Protein AF-A0A068RQR3-F1 (afdb_monomer_lite)

InterPro domains:
  IPR002885 Pentatricopeptide repeat [PF01535] (3-20)
  IPR002885 Pentatricopeptide repeat [PF13812] (176-224)
  IPR002885 Pentatricopeptide repeat [PS51375] (189-224)
  IPR011990 Tetratricopeptide-like helical domain superfamily [G3DSA:1.25.40.10] (1-119)
  IPR011990 Tetratricopeptide-like helical domain superfamily [G3DSA:1.25.40.10] (128-267)
  IPR051114 Mitochondrial RNA Processing CCM1 [PTHR47934] (3-259)

Organism: NCBI:txid1263082

Radius of gyration: 21.53 Å; chains: 1; bounding box: 46×52×61 Å

pLDDT: mean 78.29, std 15.18, range [33.88, 94.69]

Sequence (272 aa):
MYMQALCQQGDLYEAERVFNTLTNIPAFPSPDVFSYTILIQGYVKQASSSDATKAVFDLYRKMPSRGGPTTRGTLQGMLLEATIKTHSGDICDVRELFDQMVKDVEDDTLCLPTESAFCPPYRKGVSQSILYKQARKHTLTILYNAMMEGYFVYERERRLRTGGHGGLGSVKDALRLLDDAVRKDIKLNTRTLNIWVRGLARWNRDLEAAEMIVNQFRKLGVEPDERTTWHLVFAAYRQYDLVQARKWLQAYEDRGLPITYPLLAGLKQRIM

Structure (mmCIF, N/CA/C/O backbone):
data_AF-A0A068RQR3-F1
#
_entry.id   AF-A0A068RQR3-F1
#
loop_
_atom_site.group_PDB
_atom_site.id
_atom_site.type_symbol
_atom_site.label_atom_id
_atom_site.label_alt_id
_atom_site.label_comp_id
_atom_site.label_asym_id
_atom_site.label_entity_id
_atom_site.label_seq_id
_atom_site.pdbx_PDB_ins_code
_atom_site.Cartn_x
_atom_site.Cartn_y
_atom_site.Cartn_z
_atom_site.occupancy
_atom_site.B_iso_or_equiv
_atom_site.auth_seq_id
_atom_site.auth_comp_id
_atom_site.auth_asym_id
_atom_site.auth_atom_id
_atom_site.pdbx_PDB_model_num
ATOM 1 N N . MET A 1 1 ? 27.852 3.089 -8.823 1.00 70.38 1 MET A N 1
ATOM 2 C CA . MET A 1 1 ? 28.324 4.135 -7.884 1.00 70.38 1 MET A CA 1
ATOM 3 C C . MET A 1 1 ? 28.265 5.536 -8.485 1.00 70.38 1 MET A C 1
ATOM 5 O O . MET A 1 1 ? 27.672 6.394 -7.854 1.00 70.38 1 MET A O 1
ATOM 9 N N . TYR A 1 2 ? 28.785 5.777 -9.696 1.00 85.94 2 TYR A N 1
ATOM 10 C CA . TYR A 1 2 ? 28.738 7.110 -10.324 1.00 85.94 2 TYR A CA 1
ATOM 11 C C . TYR A 1 2 ? 27.308 7.666 -10.507 1.00 85.94 2 TYR A C 1
ATOM 13 O O . TYR A 1 2 ? 27.007 8.730 -9.980 1.00 85.94 2 TYR A O 1
ATOM 21 N N . MET A 1 3 ? 26.386 6.897 -11.110 1.00 86.62 3 MET A N 1
ATOM 22 C CA . MET A 1 3 ? 24.966 7.298 -11.225 1.00 86.62 3 MET A CA 1
ATOM 23 C C . MET A 1 3 ? 24.316 7.613 -9.868 1.00 86.62 3 MET A C 1
ATOM 25 O O . MET A 1 3 ? 23.516 8.531 -9.755 1.00 86.62 3 MET A O 1
ATOM 29 N N . GLN A 1 4 ? 24.682 6.876 -8.814 1.00 84.81 4 GLN A N 1
ATOM 30 C CA . GLN A 1 4 ? 24.134 7.090 -7.474 1.00 84.81 4 GLN A CA 1
ATOM 31 C C . GLN A 1 4 ? 24.583 8.428 -6.884 1.00 84.81 4 GLN A C 1
ATOM 33 O O . GLN A 1 4 ? 23.776 9.106 -6.255 1.00 84.81 4 GLN A O 1
ATOM 38 N N . ALA A 1 5 ? 25.846 8.806 -7.099 1.00 88.06 5 ALA A N 1
ATOM 39 C CA . ALA A 1 5 ? 26.364 10.101 -6.679 1.00 88.06 5 ALA A CA 1
ATOM 40 C C . ALA A 1 5 ? 25.650 11.249 -7.412 1.00 88.06 5 ALA A C 1
ATOM 42 O O . ALA A 1 5 ? 25.218 12.193 -6.760 1.00 88.06 5 ALA A O 1
ATOM 43 N N . LEU A 1 6 ? 25.426 11.118 -8.726 1.00 87.62 6 LEU A N 1
ATOM 44 C CA . LEU A 1 6 ? 24.684 12.107 -9.522 1.00 87.62 6 LEU A CA 1
ATOM 45 C C . LEU A 1 6 ? 23.245 12.291 -9.011 1.00 87.62 6 LEU A C 1
ATOM 47 O O . LEU A 1 6 ? 22.827 13.406 -8.704 1.00 87.62 6 LEU A O 1
ATOM 51 N N . CYS A 1 7 ? 22.512 11.192 -8.787 1.00 84.88 7 CYS A N 1
ATOM 52 C CA . CYS A 1 7 ? 21.162 11.256 -8.219 1.00 84.88 7 CYS A CA 1
ATOM 53 C C . CYS A 1 7 ? 21.132 11.887 -6.814 1.00 84.88 7 CYS A C 1
ATOM 55 O O . CYS A 1 7 ? 20.165 12.568 -6.471 1.00 84.88 7 CYS A O 1
ATOM 57 N N . GLN A 1 8 ? 22.166 11.660 -5.992 1.00 85.12 8 GLN A N 1
ATOM 58 C CA . GLN A 1 8 ? 22.296 12.279 -4.666 1.00 85.12 8 GLN A CA 1
ATOM 59 C C . GLN A 1 8 ? 22.595 13.779 -4.739 1.00 85.12 8 GLN A C 1
ATOM 61 O O . GLN A 1 8 ? 22.158 14.515 -3.859 1.00 85.12 8 GLN A O 1
ATOM 66 N N . GLN A 1 9 ? 23.316 14.219 -5.769 1.00 85.88 9 GLN A N 1
ATOM 67 C CA . GLN A 1 9 ? 23.679 15.619 -5.990 1.00 85.88 9 GLN A CA 1
ATOM 68 C C . GLN A 1 9 ? 22.560 16.451 -6.625 1.00 85.88 9 GLN A C 1
ATOM 70 O O . GLN A 1 9 ? 22.686 17.668 -6.687 1.00 85.88 9 GLN A O 1
ATOM 75 N N . GLY A 1 10 ? 21.465 15.828 -7.065 1.00 80.62 10 GLY A N 1
ATOM 76 C CA . GLY A 1 10 ? 20.391 16.546 -7.755 1.00 80.62 10 GLY A CA 1
ATOM 77 C C . GLY A 1 10 ? 20.507 16.518 -9.281 1.00 80.62 10 GLY A C 1
ATOM 78 O O . GLY A 1 10 ? 19.634 17.040 -9.959 1.00 80.62 10 GLY A O 1
ATOM 79 N N . ASP A 1 11 ? 21.553 15.903 -9.835 1.00 84.69 11 ASP A N 1
ATOM 80 C CA . ASP A 1 11 ? 21.824 15.924 -11.273 1.00 84.69 11 ASP A CA 1
ATOM 81 C C . ASP A 1 11 ? 21.198 14.708 -11.971 1.00 84.69 11 ASP A C 1
ATOM 83 O O . ASP A 1 11 ? 21.861 13.723 -12.315 1.00 84.69 11 ASP A O 1
ATOM 87 N N . LEU A 1 12 ? 19.867 14.735 -12.097 1.00 85.31 12 LEU A N 1
ATOM 88 C CA . LEU A 1 12 ? 19.118 13.664 -12.762 1.00 85.31 12 LEU A CA 1
ATOM 89 C C . LEU A 1 12 ? 19.428 13.578 -14.252 1.00 85.31 12 LEU A C 1
ATOM 91 O O . LEU A 1 12 ? 19.489 12.480 -14.792 1.00 85.31 12 LEU A O 1
ATOM 95 N N . TYR A 1 13 ? 19.643 14.726 -14.894 1.00 85.56 13 TYR A N 1
ATOM 96 C CA . TYR A 1 13 ? 19.914 14.808 -16.323 1.00 85.56 13 TYR A CA 1
ATOM 97 C C . TYR A 1 13 ? 21.176 14.019 -16.687 1.00 85.56 13 TYR A C 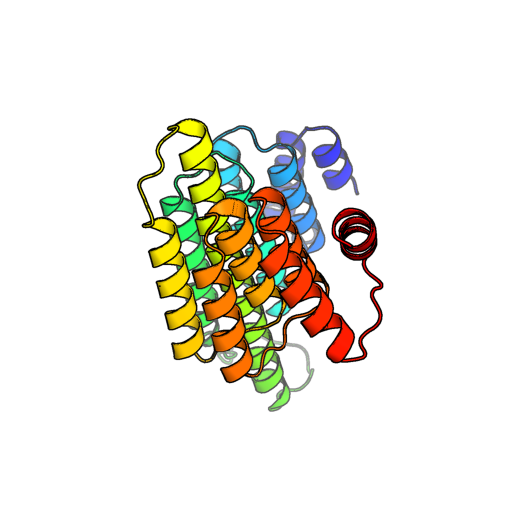1
ATOM 99 O O . TYR A 1 13 ? 21.155 13.163 -17.575 1.00 85.56 13 TYR A O 1
ATOM 107 N N . GLU A 1 14 ? 22.270 14.232 -15.951 1.00 88.06 14 GLU A N 1
ATOM 108 C CA . GLU A 1 14 ? 23.502 13.478 -16.172 1.00 88.06 14 GLU A CA 1
ATOM 109 C C . GLU A 1 14 ? 23.343 11.999 -15.802 1.00 88.06 14 GLU A C 1
ATOM 111 O O . GLU A 1 14 ? 23.860 11.125 -16.505 1.00 88.06 14 GLU A O 1
ATOM 116 N N . ALA A 1 15 ? 22.583 11.689 -14.745 1.00 88.44 15 ALA A N 1
ATOM 117 C CA . ALA A 1 15 ? 22.291 10.307 -14.370 1.00 88.44 15 ALA A CA 1
ATOM 118 C C . ALA A 1 15 ? 21.514 9.560 -15.474 1.00 88.44 15 ALA A C 1
ATOM 120 O O . ALA A 1 15 ? 21.864 8.428 -15.817 1.00 88.44 15 ALA A O 1
ATOM 121 N N . GLU A 1 16 ? 20.508 10.198 -16.075 1.00 86.81 16 GLU A N 1
ATOM 122 C CA . GLU A 1 16 ? 19.754 9.679 -17.218 1.00 86.81 16 GLU A CA 1
ATOM 123 C C . GLU A 1 16 ? 20.634 9.512 -18.451 1.00 86.81 16 GLU A C 1
ATOM 125 O O . GLU A 1 16 ? 20.530 8.506 -19.155 1.00 86.81 16 GLU A O 1
ATOM 130 N N . ARG A 1 17 ? 21.532 10.466 -18.716 1.00 87.56 17 ARG A N 1
ATOM 131 C CA . ARG A 1 17 ? 22.467 10.374 -19.838 1.00 87.56 17 ARG A CA 1
ATOM 132 C C . ARG A 1 17 ? 23.358 9.143 -19.704 1.00 87.56 17 ARG A C 1
ATOM 134 O O . ARG A 1 17 ? 23.466 8.374 -20.655 1.00 87.56 17 ARG A O 1
ATOM 141 N N . VAL A 1 18 ? 23.935 8.918 -18.521 1.00 87.50 18 VAL A N 1
ATOM 142 C CA . VAL A 1 18 ? 24.741 7.720 -18.222 1.00 87.50 18 VAL A CA 1
ATOM 143 C C . VAL A 1 18 ? 23.905 6.445 -18.348 1.00 87.50 18 VAL A C 1
ATOM 145 O O . VAL A 1 18 ? 24.370 5.433 -18.862 1.00 87.50 18 VAL A O 1
ATOM 148 N N . PHE A 1 19 ? 22.649 6.471 -17.919 1.00 86.56 19 PHE A N 1
ATOM 149 C CA . PHE A 1 19 ? 21.774 5.315 -18.057 1.00 86.56 19 PHE A CA 1
ATOM 150 C C . PHE A 1 19 ? 21.434 4.998 -19.523 1.00 86.56 19 PHE A C 1
ATOM 152 O O . PHE A 1 19 ? 21.468 3.842 -19.954 1.00 86.56 19 PHE A O 1
ATOM 159 N N . ASN A 1 20 ? 21.142 6.025 -20.321 1.00 85.12 20 ASN A N 1
ATOM 160 C CA . ASN A 1 20 ? 20.854 5.880 -21.744 1.00 85.12 20 ASN A CA 1
ATOM 161 C C . ASN A 1 20 ? 22.092 5.399 -22.518 1.00 85.12 20 ASN A C 1
ATOM 163 O O . ASN A 1 20 ? 21.945 4.590 -23.431 1.00 85.12 20 ASN A O 1
ATOM 167 N N . THR A 1 21 ? 23.311 5.817 -22.149 1.00 84.94 21 THR A N 1
ATOM 168 C CA . THR A 1 21 ? 24.534 5.287 -22.781 1.00 84.94 21 THR A CA 1
ATOM 169 C C . THR A 1 21 ? 24.738 3.805 -22.477 1.00 84.94 21 THR A C 1
ATOM 171 O O . THR A 1 21 ? 25.057 3.053 -23.394 1.00 84.94 21 THR A O 1
ATOM 174 N N . LEU A 1 22 ? 24.476 3.359 -21.242 1.00 81.62 22 LEU A N 1
ATOM 175 C CA . LEU A 1 22 ? 24.487 1.931 -20.884 1.00 81.62 22 LEU A CA 1
ATOM 176 C C . LEU A 1 22 ? 23.425 1.125 -21.647 1.00 81.62 22 LEU A C 1
ATOM 178 O O . LEU A 1 22 ? 23.621 -0.054 -21.920 1.00 81.62 22 LEU A O 1
ATOM 182 N N . THR A 1 23 ? 22.299 1.755 -21.988 1.00 77.62 23 THR A N 1
ATOM 183 C CA . THR A 1 23 ? 21.190 1.107 -22.705 1.00 77.62 23 THR A CA 1
ATOM 184 C C . THR A 1 23 ? 21.448 1.008 -24.211 1.00 77.62 23 THR A C 1
ATOM 186 O O . THR A 1 23 ? 21.132 -0.006 -24.827 1.00 77.62 23 THR A O 1
ATOM 189 N N . ASN A 1 24 ? 22.017 2.056 -24.813 1.00 81.81 24 ASN A N 1
ATOM 190 C CA . ASN A 1 24 ? 22.106 2.200 -26.269 1.00 81.81 24 ASN A CA 1
ATOM 191 C C . ASN A 1 24 ? 23.421 1.682 -26.867 1.00 81.81 24 ASN A C 1
ATOM 193 O O . ASN A 1 24 ? 23.506 1.503 -28.081 1.00 81.81 24 ASN A O 1
ATOM 197 N N . ILE A 1 25 ? 24.455 1.465 -26.051 1.00 80.31 25 ILE A N 1
ATOM 198 C CA . ILE A 1 25 ? 25.762 1.005 -26.525 1.00 80.31 25 ILE A CA 1
ATOM 199 C C . ILE A 1 25 ? 25.904 -0.491 -26.207 1.00 80.31 25 ILE A C 1
ATOM 201 O O . ILE A 1 25 ? 26.088 -0.848 -25.044 1.00 80.31 25 ILE A O 1
ATOM 205 N N . PRO A 1 26 ? 25.898 -1.380 -27.218 1.00 72.94 26 PRO A N 1
ATOM 206 C CA . PRO A 1 26 ? 25.928 -2.830 -27.005 1.00 72.94 26 PRO A CA 1
ATOM 207 C C . PRO A 1 26 ? 27.246 -3.347 -26.406 1.00 72.94 26 PRO A C 1
ATOM 209 O O . PRO A 1 26 ? 27.306 -4.483 -25.948 1.00 72.94 26 PRO A O 1
ATOM 212 N N . ALA A 1 27 ? 28.304 -2.528 -26.404 1.00 80.12 27 ALA A N 1
ATOM 213 C CA . ALA A 1 27 ? 29.575 -2.848 -25.756 1.00 80.12 27 ALA A CA 1
ATOM 214 C C . ALA A 1 27 ? 29.530 -2.713 -24.221 1.00 80.12 27 ALA A C 1
ATOM 216 O O . ALA A 1 27 ? 30.412 -3.239 -23.542 1.00 80.12 27 ALA A O 1
ATOM 217 N N . PHE A 1 28 ? 28.535 -2.011 -23.666 1.00 76.06 28 PHE A N 1
ATOM 218 C CA . PHE A 1 28 ? 28.361 -1.878 -22.222 1.00 76.06 28 PHE A CA 1
ATOM 219 C C . PHE A 1 28 ? 27.424 -2.952 -21.659 1.00 76.06 28 PHE A C 1
ATOM 221 O O . PHE A 1 28 ? 26.542 -3.447 -22.364 1.00 76.06 28 PHE A O 1
ATOM 228 N N . PRO A 1 29 ? 27.591 -3.325 -20.376 1.00 71.12 29 PRO A N 1
ATOM 229 C CA . PRO A 1 29 ? 26.635 -4.196 -19.713 1.00 71.12 29 PRO A CA 1
ATOM 230 C C . PRO A 1 29 ? 25.266 -3.512 -19.655 1.00 71.12 29 PRO A C 1
ATOM 232 O O . PRO A 1 29 ? 25.160 -2.351 -19.254 1.00 71.12 29 PRO A O 1
ATOM 235 N N . SER A 1 30 ? 24.218 -4.254 -20.022 1.00 69.38 30 SER A N 1
ATOM 236 C CA . SER A 1 30 ? 22.839 -3.773 -19.929 1.00 69.38 30 SER A CA 1
ATOM 237 C C . SER A 1 30 ? 22.522 -3.330 -18.496 1.00 69.38 30 SER A C 1
ATOM 239 O O . SER A 1 30 ? 22.924 -4.043 -17.567 1.00 69.38 30 SER A O 1
ATOM 241 N N . PRO A 1 31 ? 21.764 -2.235 -18.295 1.00 75.69 31 PRO A N 1
ATOM 242 C CA . PRO A 1 31 ? 21.401 -1.778 -16.963 1.00 75.69 31 PRO A CA 1
ATOM 243 C C . PRO A 1 31 ? 20.769 -2.892 -16.131 1.00 75.69 31 PRO A C 1
ATOM 245 O O . PRO A 1 31 ? 19.819 -3.556 -16.553 1.00 75.69 31 PRO A O 1
ATOM 248 N N . ASP A 1 32 ? 21.308 -3.086 -14.936 1.00 70.88 32 ASP A N 1
ATOM 249 C CA . ASP A 1 32 ? 20.819 -4.063 -13.980 1.00 70.88 32 ASP A CA 1
ATOM 250 C C . ASP A 1 32 ? 19.789 -3.445 -13.026 1.00 70.88 32 ASP A C 1
ATOM 252 O O . ASP A 1 32 ? 19.507 -2.245 -13.016 1.00 70.88 32 ASP A O 1
ATOM 256 N N . VAL A 1 33 ? 19.228 -4.288 -12.169 1.00 70.69 33 VAL A N 1
ATOM 257 C CA . VAL A 1 33 ? 18.233 -3.918 -11.154 1.00 70.69 33 VAL A CA 1
ATOM 258 C C . VAL A 1 33 ? 18.701 -2.747 -10.296 1.00 70.69 33 VAL A C 1
ATOM 260 O O . VAL A 1 33 ? 17.905 -1.880 -9.926 1.00 70.69 33 VAL A O 1
ATOM 263 N N . PHE A 1 34 ? 19.989 -2.728 -9.960 1.00 76.00 34 PHE A N 1
ATOM 264 C CA . PHE A 1 34 ? 20.579 -1.691 -9.135 1.00 76.00 34 PHE A CA 1
ATOM 265 C C . PHE A 1 34 ? 20.601 -0.347 -9.870 1.00 76.00 34 PHE A C 1
ATOM 267 O O . PHE A 1 34 ? 20.226 0.671 -9.291 1.00 76.00 34 PHE A O 1
ATOM 274 N N . SER A 1 35 ? 20.934 -0.356 -11.161 1.00 77.88 35 SER A N 1
ATOM 275 C CA . SER A 1 35 ? 20.890 0.814 -12.043 1.00 77.88 35 SER A CA 1
ATOM 276 C C . SER A 1 35 ? 19.485 1.423 -12.112 1.00 77.88 35 SER A C 1
ATOM 278 O O . SER A 1 35 ? 19.324 2.625 -11.898 1.00 77.88 35 SER A O 1
ATOM 280 N N . TYR A 1 36 ? 18.454 0.591 -12.304 1.00 76.56 36 TYR A N 1
ATOM 281 C CA . TYR A 1 36 ? 17.056 1.038 -12.263 1.00 76.56 36 TYR A CA 1
ATOM 282 C C . TYR A 1 36 ? 16.662 1.577 -10.883 1.00 76.56 36 TYR A C 1
ATOM 284 O O . TYR A 1 36 ? 16.063 2.643 -10.786 1.00 76.56 36 TYR A O 1
ATOM 292 N N . THR A 1 37 ? 17.025 0.873 -9.805 1.00 74.50 37 THR A N 1
ATOM 293 C CA . THR A 1 37 ? 16.705 1.284 -8.426 1.00 74.50 37 THR A CA 1
ATOM 294 C C . THR A 1 37 ? 17.288 2.657 -8.101 1.00 74.50 37 THR A C 1
ATOM 296 O O . THR A 1 37 ? 16.596 3.484 -7.509 1.00 74.50 37 THR A O 1
ATOM 299 N N . ILE A 1 38 ? 18.537 2.916 -8.503 1.00 82.56 38 ILE A N 1
ATOM 300 C CA . ILE A 1 38 ? 19.195 4.212 -8.306 1.00 82.56 38 ILE A CA 1
ATOM 301 C C . ILE A 1 38 ? 18.411 5.327 -8.993 1.00 82.56 38 ILE A C 1
ATOM 303 O O . ILE A 1 38 ? 18.119 6.331 -8.345 1.00 82.56 38 ILE A O 1
ATOM 307 N N . LEU A 1 39 ? 18.050 5.149 -10.268 1.00 80.62 39 LEU A N 1
ATOM 308 C CA . LEU A 1 39 ? 17.301 6.166 -11.001 1.00 80.62 39 LEU A CA 1
ATOM 309 C C . LEU A 1 39 ? 15.931 6.415 -10.379 1.00 80.62 39 LEU A C 1
ATOM 311 O O . LEU A 1 39 ? 15.588 7.565 -10.131 1.00 80.62 39 LEU A O 1
ATOM 315 N N . ILE A 1 40 ? 15.184 5.356 -10.053 1.00 77.44 40 ILE A N 1
ATOM 316 C CA . ILE A 1 40 ? 13.872 5.469 -9.399 1.00 77.44 40 ILE A CA 1
ATOM 317 C C . ILE A 1 40 ? 13.996 6.269 -8.103 1.00 77.44 40 ILE A C 1
ATOM 319 O O . ILE A 1 40 ? 13.241 7.209 -7.879 1.00 77.44 40 ILE A O 1
ATOM 323 N N . GLN A 1 41 ? 14.980 5.945 -7.262 1.00 76.06 41 GLN A N 1
ATOM 324 C CA . GLN A 1 41 ? 15.231 6.690 -6.028 1.00 76.06 41 GLN A CA 1
ATOM 325 C C . GLN A 1 41 ? 15.647 8.144 -6.287 1.00 76.06 41 GLN A C 1
ATOM 327 O O . GLN A 1 41 ? 15.304 9.017 -5.490 1.00 76.06 41 GLN A O 1
ATOM 332 N N . GLY A 1 42 ? 16.374 8.410 -7.374 1.00 78.75 42 GLY A N 1
ATOM 333 C CA . GLY A 1 42 ? 16.692 9.757 -7.843 1.00 78.75 42 GLY A CA 1
ATOM 334 C C . GLY A 1 42 ? 15.433 10.557 -8.177 1.00 78.75 42 GLY A C 1
ATOM 335 O O . GLY A 1 42 ? 15.228 11.617 -7.586 1.00 78.75 42 GLY A O 1
ATOM 336 N N . TYR A 1 43 ? 14.553 10.010 -9.025 1.00 77.12 43 TYR A N 1
ATOM 337 C CA . TYR A 1 43 ? 13.268 10.628 -9.382 1.00 77.12 43 TYR A CA 1
ATOM 338 C C . TYR A 1 43 ? 12.403 10.905 -8.145 1.00 77.12 43 TYR A C 1
ATOM 340 O O . TYR A 1 43 ? 11.869 12.000 -8.005 1.00 77.12 43 TYR A O 1
ATOM 348 N N . VAL A 1 44 ? 12.318 9.952 -7.204 1.00 71.44 44 VAL A N 1
ATOM 349 C CA . VAL A 1 44 ? 11.583 10.122 -5.932 1.00 71.44 44 VAL A CA 1
ATOM 350 C C . VAL A 1 44 ? 12.116 11.301 -5.120 1.00 71.44 44 VAL A C 1
ATOM 352 O O . VAL A 1 44 ? 11.344 12.028 -4.501 1.00 71.44 44 VAL A O 1
ATOM 355 N N . LYS A 1 45 ? 13.441 11.463 -5.054 1.00 72.12 45 LYS A N 1
ATOM 356 C CA . LYS A 1 45 ? 14.077 12.489 -4.216 1.00 72.12 45 LYS A CA 1
ATOM 357 C C . LYS A 1 45 ? 13.970 13.890 -4.801 1.00 72.12 45 LYS A C 1
ATOM 359 O O . LYS A 1 45 ? 13.939 14.848 -4.038 1.00 72.12 45 LYS A O 1
ATOM 364 N N . GLN A 1 46 ? 13.935 14.006 -6.123 1.00 70.75 46 GLN A N 1
ATOM 365 C CA . GLN A 1 46 ? 13.918 15.287 -6.839 1.00 70.75 46 GLN A CA 1
ATOM 366 C C . GLN A 1 46 ? 12.509 15.677 -7.304 1.00 70.75 46 GLN A C 1
ATOM 368 O O . GLN A 1 46 ? 12.322 16.486 -8.211 1.00 70.75 46 GLN A O 1
ATOM 373 N N . ALA A 1 47 ? 11.508 15.073 -6.675 1.00 61.22 47 ALA A N 1
ATOM 374 C CA . ALA A 1 47 ? 10.124 15.097 -7.078 1.00 61.22 47 ALA A CA 1
ATOM 375 C C . ALA A 1 47 ? 9.431 16.449 -6.864 1.00 61.22 47 ALA A C 1
ATOM 377 O O . ALA A 1 47 ? 8.723 16.654 -5.878 1.00 61.22 47 ALA A O 1
ATOM 378 N N . SER A 1 48 ? 9.621 17.346 -7.828 1.00 56.53 48 SER A N 1
ATOM 379 C CA . SER A 1 48 ? 8.947 18.647 -7.876 1.00 56.53 48 SER A CA 1
ATOM 380 C C . SER A 1 48 ? 8.431 19.027 -9.274 1.00 56.53 48 SER A C 1
ATOM 382 O O . SER A 1 48 ? 7.827 20.089 -9.405 1.00 56.53 48 SER A O 1
ATOM 384 N N . SER A 1 49 ? 8.627 18.208 -10.322 1.00 57.12 49 SER A N 1
ATOM 385 C CA . SER A 1 49 ? 8.180 18.518 -11.695 1.00 57.12 49 SER A CA 1
ATOM 386 C C . SER A 1 49 ? 7.356 17.393 -12.338 1.00 57.12 49 SER A C 1
ATOM 388 O O . SER A 1 49 ? 7.605 16.210 -12.112 1.00 57.12 49 SER A O 1
ATOM 390 N N . SER A 1 50 ? 6.387 17.775 -13.183 1.00 58.53 50 SER A N 1
ATOM 391 C CA . SER A 1 50 ? 5.572 16.869 -14.019 1.00 58.53 50 SER A CA 1
ATOM 392 C C . SER A 1 50 ? 6.423 15.977 -14.940 1.00 58.53 50 SER A C 1
ATOM 394 O O . SER A 1 50 ? 6.003 14.878 -15.312 1.00 58.53 50 SER A O 1
ATOM 396 N N . ASP A 1 51 ? 7.648 16.406 -15.253 1.00 66.56 51 ASP A N 1
ATOM 397 C CA . ASP A 1 51 ? 8.580 15.667 -16.105 1.00 66.56 51 ASP A CA 1
ATOM 398 C C . ASP A 1 51 ? 9.078 14.373 -15.446 1.00 66.56 51 ASP A C 1
ATOM 400 O O . ASP A 1 51 ? 9.301 13.382 -16.143 1.00 66.56 51 ASP A O 1
ATOM 404 N N . ALA A 1 52 ? 9.152 14.325 -14.108 1.00 66.00 52 ALA A N 1
ATOM 405 C CA . ALA A 1 52 ? 9.569 13.128 -13.375 1.00 66.00 52 ALA A CA 1
ATOM 406 C C . ALA A 1 52 ? 8.609 11.946 -13.592 1.00 66.00 52 ALA A C 1
ATOM 408 O O . ALA A 1 52 ? 9.047 10.801 -13.680 1.00 66.00 52 ALA A O 1
ATOM 409 N N . THR A 1 53 ? 7.305 12.210 -13.730 1.00 64.75 53 THR A N 1
ATOM 410 C CA . THR A 1 53 ? 6.307 11.166 -13.999 1.00 64.75 53 THR A CA 1
ATOM 411 C C . THR A 1 53 ? 6.519 10.563 -15.384 1.00 64.75 53 THR A C 1
ATOM 413 O O . THR A 1 53 ? 6.630 9.347 -15.508 1.00 64.75 53 THR A O 1
ATOM 416 N N . LYS A 1 54 ? 6.667 11.389 -16.428 1.00 71.44 54 LYS A N 1
ATOM 417 C CA . LYS A 1 54 ? 6.937 10.898 -17.793 1.00 71.44 54 LYS A CA 1
ATOM 418 C C . LYS A 1 54 ? 8.234 10.095 -17.858 1.00 71.44 54 LYS A C 1
ATOM 420 O O . LYS A 1 54 ? 8.250 9.002 -18.416 1.00 71.44 54 LYS A O 1
ATOM 425 N N . ALA A 1 55 ? 9.284 10.590 -17.211 1.00 73.75 55 ALA A N 1
ATOM 426 C CA . ALA A 1 55 ? 10.571 9.914 -17.155 1.00 73.75 55 ALA A CA 1
ATOM 427 C C . ALA A 1 55 ? 10.490 8.552 -16.435 1.00 73.75 55 ALA A C 1
ATOM 429 O O . ALA A 1 55 ? 11.108 7.579 -16.869 1.00 73.75 55 ALA A O 1
ATOM 430 N N . VAL A 1 56 ? 9.660 8.436 -15.392 1.00 70.81 56 VAL A N 1
ATOM 431 C CA . VAL A 1 56 ? 9.338 7.162 -14.725 1.00 70.81 56 VAL A CA 1
ATOM 432 C C . VAL A 1 56 ? 8.615 6.193 -15.670 1.00 70.81 56 VAL A C 1
ATOM 434 O O . VAL A 1 56 ? 8.987 5.019 -15.724 1.00 70.81 56 VAL A O 1
ATOM 437 N N . PHE A 1 57 ? 7.620 6.652 -16.434 1.00 70.06 57 PHE A N 1
ATOM 438 C CA . PHE A 1 57 ? 6.936 5.820 -17.435 1.00 70.06 57 PHE A CA 1
ATOM 439 C C . PHE A 1 57 ? 7.890 5.343 -18.535 1.00 70.06 57 PHE A C 1
ATOM 441 O O . PHE A 1 57 ? 7.867 4.172 -18.921 1.00 70.06 57 PHE A O 1
ATOM 448 N N . ASP A 1 58 ? 8.759 6.224 -19.021 1.00 76.50 58 ASP A N 1
ATOM 449 C CA . ASP A 1 58 ? 9.751 5.876 -20.035 1.00 76.50 58 ASP A CA 1
ATOM 450 C C . ASP A 1 58 ? 10.797 4.903 -19.484 1.00 76.50 58 ASP A C 1
ATOM 452 O O . ASP A 1 58 ? 11.204 3.971 -20.181 1.00 76.50 58 ASP A O 1
ATOM 456 N N . LEU A 1 59 ? 11.187 5.051 -18.214 1.00 76.31 59 LEU A N 1
ATOM 457 C CA . LEU A 1 59 ? 12.048 4.090 -17.531 1.00 76.31 59 LEU A CA 1
ATOM 458 C C . LEU A 1 59 ? 11.364 2.724 -17.397 1.00 76.31 59 LEU A C 1
ATOM 460 O O . LEU A 1 59 ? 12.019 1.705 -17.612 1.00 76.31 59 LEU A O 1
ATOM 464 N N . TYR A 1 60 ? 10.062 2.691 -17.094 1.00 73.00 60 TYR A N 1
ATOM 465 C CA . TYR A 1 60 ? 9.283 1.454 -17.062 1.00 73.00 60 TYR A CA 1
ATOM 466 C C . TYR A 1 60 ? 9.259 0.760 -18.430 1.00 73.00 60 TYR A C 1
ATOM 468 O O . TYR A 1 60 ? 9.550 -0.430 -18.511 1.00 73.00 60 TYR A O 1
ATOM 476 N N . ARG A 1 61 ? 9.009 1.501 -19.518 1.00 72.88 61 ARG A N 1
ATOM 477 C CA . ARG A 1 61 ? 9.030 0.955 -20.890 1.00 72.88 61 ARG A CA 1
ATOM 478 C C . ARG A 1 61 ? 10.399 0.418 -21.305 1.00 72.88 61 ARG A C 1
ATOM 480 O O . ARG A 1 61 ? 10.473 -0.538 -22.071 1.00 72.88 61 ARG A O 1
ATOM 487 N N . LYS A 1 62 ? 11.480 1.037 -20.823 1.00 72.75 62 LYS A N 1
ATOM 488 C CA . LYS A 1 62 ? 12.860 0.609 -21.094 1.00 72.75 62 LYS A CA 1
ATOM 489 C C . LYS A 1 62 ? 13.288 -0.603 -20.259 1.00 72.75 62 LYS A C 1
ATOM 491 O O . LYS A 1 62 ? 14.290 -1.227 -20.609 1.00 72.75 62 LYS A O 1
ATOM 496 N N . MET A 1 63 ? 12.563 -0.955 -19.187 1.00 70.19 63 MET A N 1
ATOM 497 C CA . MET A 1 63 ? 12.905 -2.123 -18.372 1.00 70.19 63 MET A CA 1
ATOM 498 C C . MET A 1 63 ? 12.866 -3.398 -19.216 1.00 70.19 63 MET A C 1
ATOM 500 O O . MET A 1 63 ? 11.830 -3.720 -19.799 1.00 70.19 63 MET A O 1
ATOM 504 N N . PRO A 1 64 ? 13.955 -4.183 -19.255 1.00 59.00 64 PRO A N 1
ATOM 505 C CA . PRO A 1 64 ? 13.957 -5.414 -20.016 1.00 59.00 64 PRO A CA 1
ATOM 506 C C . PRO A 1 64 ? 12.938 -6.413 -19.448 1.00 59.00 64 PRO A C 1
ATOM 508 O O . PRO A 1 64 ? 12.881 -6.690 -18.242 1.00 59.00 64 PRO A O 1
ATOM 511 N N . SER A 1 65 ? 12.220 -7.087 -20.352 1.00 53.78 65 SER A N 1
ATOM 512 C CA . SER A 1 65 ? 11.423 -8.293 -20.062 1.00 53.78 65 SER A CA 1
ATOM 513 C C . SER A 1 65 ? 12.296 -9.459 -19.563 1.00 53.78 65 SER A C 1
ATOM 515 O O . SER A 1 65 ? 11.792 -10.496 -19.133 1.00 53.78 65 SER A O 1
ATOM 517 N N . ARG A 1 66 ? 13.623 -9.287 -19.553 1.00 45.88 66 ARG A N 1
ATOM 518 C CA . ARG A 1 66 ? 14.604 -10.222 -19.004 1.00 45.88 66 ARG A CA 1
ATOM 519 C C . ARG A 1 66 ? 15.132 -9.710 -17.664 1.00 45.88 66 ARG A C 1
ATOM 521 O O . ARG A 1 66 ? 15.987 -8.840 -17.592 1.00 45.88 66 ARG A O 1
ATOM 528 N N . GLY A 1 67 ? 14.580 -10.282 -16.606 1.00 48.44 67 GLY A N 1
ATOM 529 C CA . GLY A 1 67 ? 14.903 -10.067 -15.201 1.00 48.44 67 GLY A CA 1
ATOM 530 C C . GLY A 1 67 ? 13.981 -10.978 -14.398 1.00 48.44 67 GLY A C 1
ATOM 531 O O . GLY A 1 67 ? 12.864 -11.249 -14.837 1.00 48.44 67 GLY A O 1
ATOM 532 N N . GLY A 1 68 ? 14.438 -11.524 -13.273 1.00 49.75 68 GLY A N 1
ATOM 533 C CA . GLY A 1 68 ? 13.587 -12.404 -12.468 1.00 49.75 68 GLY A CA 1
ATOM 534 C C . GLY A 1 68 ? 12.266 -11.706 -12.079 1.00 49.75 68 GLY A C 1
ATOM 535 O O . GLY A 1 68 ? 12.281 -10.506 -11.784 1.00 49.75 68 GLY A O 1
ATOM 536 N N . PRO A 1 69 ? 11.129 -12.425 -12.041 1.00 52.75 69 PRO A N 1
ATOM 537 C CA . PRO A 1 69 ? 9.801 -11.841 -11.806 1.00 52.75 69 PRO A CA 1
ATOM 538 C C . PRO A 1 69 ? 9.678 -11.096 -10.464 1.00 52.75 69 PRO A C 1
ATOM 540 O O . PRO A 1 69 ? 8.935 -10.123 -10.354 1.00 52.75 69 PRO A O 1
ATOM 543 N N . THR A 1 70 ? 10.450 -11.500 -9.451 1.00 52.59 70 THR A N 1
ATOM 544 C CA . THR A 1 70 ? 10.512 -10.845 -8.131 1.00 52.59 70 THR A CA 1
ATOM 545 C C . THR A 1 70 ? 11.186 -9.478 -8.171 1.00 52.59 70 THR A C 1
ATOM 547 O O . THR A 1 70 ? 10.813 -8.563 -7.431 1.00 52.59 70 THR A O 1
ATOM 550 N N . THR A 1 71 ? 12.181 -9.315 -9.037 1.00 58.84 71 THR A N 1
ATOM 551 C CA . THR A 1 71 ? 12.957 -8.085 -9.089 1.00 58.84 71 THR A CA 1
ATOM 552 C C . THR A 1 71 ? 12.266 -7.012 -9.916 1.00 58.84 71 THR A C 1
ATOM 554 O O . THR A 1 71 ? 12.238 -5.854 -9.504 1.00 58.84 71 THR A O 1
ATOM 557 N N . ARG A 1 72 ? 11.598 -7.409 -11.008 1.00 65.00 72 ARG A N 1
ATOM 558 C CA . ARG A 1 72 ? 10.701 -6.521 -11.758 1.00 65.00 72 ARG A CA 1
ATOM 559 C C . ARG A 1 72 ? 9.559 -6.011 -10.879 1.00 65.00 72 ARG A C 1
ATOM 561 O O . ARG A 1 72 ? 9.312 -4.813 -10.865 1.00 65.00 72 ARG A O 1
ATOM 568 N N . GLY A 1 73 ? 8.935 -6.883 -10.085 1.00 63.59 73 GLY A N 1
ATOM 569 C CA . GLY A 1 73 ? 7.820 -6.488 -9.222 1.00 63.59 73 GLY A CA 1
ATOM 570 C C . GLY A 1 73 ? 8.184 -5.485 -8.132 1.00 63.59 73 GLY A C 1
ATOM 571 O O . GLY A 1 73 ? 7.434 -4.551 -7.866 1.00 63.59 73 GLY A O 1
ATOM 572 N N . THR A 1 74 ? 9.368 -5.628 -7.533 1.00 65.94 74 THR A N 1
ATOM 573 C CA . THR A 1 74 ? 9.866 -4.653 -6.550 1.00 65.94 74 THR A CA 1
ATOM 574 C C . THR A 1 74 ? 10.162 -3.300 -7.203 1.00 65.94 74 THR A C 1
ATOM 576 O O . THR A 1 74 ? 9.809 -2.265 -6.643 1.00 65.94 74 THR A O 1
ATOM 579 N N . LEU A 1 75 ? 10.763 -3.291 -8.399 1.00 67.69 75 LEU A N 1
ATOM 580 C CA . LEU A 1 75 ? 11.018 -2.062 -9.160 1.00 67.69 75 LEU A CA 1
ATOM 581 C C . LEU A 1 75 ? 9.713 -1.375 -9.586 1.00 67.69 75 LEU A C 1
ATOM 583 O O . LEU A 1 75 ? 9.586 -0.168 -9.413 1.00 67.69 75 LEU A O 1
ATOM 587 N N . GLN A 1 76 ? 8.733 -2.142 -10.068 1.00 67.94 76 GLN A N 1
ATOM 588 C CA . GLN A 1 76 ? 7.389 -1.659 -10.394 1.00 67.94 76 GLN A CA 1
ATOM 589 C C . GLN A 1 76 ? 6.690 -1.055 -9.169 1.00 67.94 76 GLN A C 1
ATOM 591 O O . GLN A 1 76 ? 6.152 0.045 -9.240 1.00 67.94 76 GLN A O 1
ATOM 596 N N . GLY A 1 77 ? 6.763 -1.727 -8.017 1.00 70.56 77 GLY A N 1
ATOM 597 C CA . GLY A 1 77 ? 6.250 -1.200 -6.754 1.00 70.56 77 GLY A CA 1
ATOM 598 C C . GLY A 1 77 ? 6.922 0.101 -6.325 1.00 70.56 77 GLY A C 1
ATOM 599 O O . GLY A 1 77 ? 6.236 1.031 -5.915 1.00 70.56 77 GLY A O 1
ATOM 600 N N . MET A 1 78 ? 8.250 0.191 -6.456 1.00 71.12 78 MET A N 1
ATOM 601 C CA . MET A 1 78 ? 8.991 1.420 -6.158 1.00 71.12 78 MET A CA 1
ATOM 602 C C . MET A 1 78 ? 8.658 2.551 -7.134 1.00 71.12 78 MET A C 1
ATOM 604 O O . MET A 1 78 ? 8.570 3.688 -6.693 1.00 71.12 78 MET A O 1
ATOM 608 N N . LEU A 1 79 ? 8.450 2.263 -8.422 1.00 71.88 79 LEU A N 1
ATOM 609 C CA . LEU A 1 79 ? 7.995 3.239 -9.423 1.00 71.88 79 LEU A CA 1
ATOM 610 C C . LEU A 1 79 ? 6.585 3.751 -9.113 1.00 71.88 79 LEU A C 1
ATOM 612 O O . LEU A 1 79 ? 6.319 4.949 -9.205 1.00 71.88 79 LEU A O 1
ATOM 616 N N . LEU A 1 80 ? 5.681 2.855 -8.722 1.00 74.62 80 LEU A N 1
ATOM 617 C CA . LEU A 1 80 ? 4.318 3.227 -8.366 1.00 74.62 80 LEU A CA 1
ATOM 618 C C . LEU A 1 80 ? 4.302 4.049 -7.069 1.00 74.62 80 LEU A C 1
ATOM 620 O O . LEU A 1 80 ? 3.694 5.109 -7.002 1.00 74.62 80 LEU A O 1
ATOM 624 N N . GLU A 1 81 ? 5.058 3.629 -6.054 1.00 73.19 81 GLU A N 1
ATOM 625 C CA . GLU A 1 81 ? 5.233 4.403 -4.821 1.00 73.19 81 GLU A CA 1
ATOM 626 C C . GLU A 1 81 ? 5.922 5.753 -5.087 1.00 73.19 81 GLU A C 1
ATOM 628 O O . GLU A 1 81 ? 5.595 6.749 -4.442 1.00 73.19 81 GLU A O 1
ATOM 633 N N . ALA A 1 82 ? 6.851 5.804 -6.047 1.00 69.69 82 ALA A N 1
ATOM 634 C CA . ALA A 1 82 ? 7.502 7.030 -6.482 1.00 69.69 82 ALA A CA 1
ATOM 635 C C . ALA A 1 82 ? 6.511 8.009 -7.096 1.00 69.69 82 ALA A C 1
ATOM 637 O O . ALA A 1 82 ? 6.410 9.129 -6.613 1.00 69.69 82 ALA A O 1
ATOM 638 N N . THR A 1 83 ? 5.754 7.575 -8.102 1.00 68.81 83 THR A N 1
ATOM 639 C CA . THR A 1 83 ? 4.751 8.404 -8.794 1.00 68.81 83 THR A CA 1
ATOM 640 C C . THR A 1 83 ? 3.661 8.908 -7.857 1.00 68.81 83 THR A C 1
ATOM 642 O O . THR A 1 83 ? 3.242 10.057 -7.956 1.00 68.81 83 THR A O 1
ATOM 645 N N . ILE A 1 84 ? 3.257 8.089 -6.883 1.00 74.00 84 ILE A N 1
ATOM 646 C CA . ILE A 1 84 ? 2.346 8.504 -5.811 1.00 74.00 84 ILE A CA 1
ATOM 647 C C . ILE A 1 84 ? 2.964 9.618 -4.955 1.00 74.00 84 ILE A C 1
ATOM 649 O O . ILE A 1 84 ? 2.278 10.568 -4.585 1.00 74.00 84 ILE A O 1
ATOM 653 N N . LYS A 1 85 ? 4.252 9.503 -4.610 1.00 68.75 85 LYS A N 1
ATOM 654 C CA . LYS A 1 85 ? 4.959 10.478 -3.765 1.00 68.75 85 LYS A CA 1
ATOM 655 C C . LYS A 1 85 ? 5.401 11.728 -4.512 1.00 68.75 85 LYS A C 1
ATOM 657 O O . LYS A 1 85 ? 5.666 12.728 -3.857 1.00 68.75 85 LYS A O 1
ATOM 662 N N . THR A 1 86 ? 5.516 11.698 -5.838 1.00 63.50 86 THR A N 1
ATOM 663 C CA . THR A 1 86 ? 6.073 12.817 -6.605 1.00 63.50 86 THR A CA 1
ATOM 664 C C . THR A 1 86 ? 5.100 13.978 -6.849 1.00 63.50 86 THR A C 1
ATOM 666 O O . THR A 1 86 ? 5.399 14.864 -7.647 1.00 63.50 86 THR A O 1
ATOM 669 N N . HIS A 1 87 ? 3.960 14.003 -6.144 1.00 61.22 87 HIS A N 1
ATOM 670 C CA . HIS A 1 87 ? 2.991 15.107 -5.987 1.00 61.22 87 HIS A CA 1
ATOM 671 C C . HIS A 1 87 ? 2.556 15.855 -7.267 1.00 61.22 87 HIS A C 1
ATOM 673 O O . HIS A 1 87 ? 2.037 16.970 -7.190 1.00 61.22 87 HIS A O 1
ATOM 679 N N . SER A 1 88 ? 2.738 15.259 -8.446 1.00 53.19 88 SER A N 1
ATOM 680 C CA . SER A 1 88 ? 2.557 15.941 -9.737 1.00 53.19 88 SER A CA 1
ATOM 681 C C . SER A 1 88 ? 1.740 15.157 -10.766 1.00 53.19 88 SER A C 1
ATOM 683 O O . SER A 1 88 ? 1.502 15.679 -11.852 1.00 53.19 88 SER A O 1
ATOM 685 N N . GLY A 1 89 ? 1.281 13.944 -10.442 1.00 56.59 89 GLY A N 1
ATOM 686 C CA . GLY A 1 89 ? 0.404 13.157 -11.311 1.00 56.59 89 GLY A CA 1
ATOM 687 C C . GLY A 1 89 ? -1.069 13.304 -10.938 1.00 56.59 89 GLY A C 1
ATOM 688 O O . GLY A 1 89 ? -1.418 13.317 -9.754 1.00 56.59 89 GLY A O 1
ATOM 689 N N . ASP A 1 90 ? -1.940 13.370 -11.945 1.00 68.81 90 ASP A N 1
ATOM 690 C CA . ASP A 1 90 ? -3.331 12.963 -11.768 1.00 68.81 90 ASP A CA 1
ATOM 691 C C . ASP A 1 90 ? -3.315 11.497 -11.300 1.00 68.81 90 ASP A C 1
ATOM 693 O O . ASP A 1 90 ? -2.552 10.677 -11.821 1.00 68.81 90 ASP A O 1
ATOM 697 N N . ILE A 1 91 ? -4.132 11.140 -10.308 1.00 78.25 91 ILE A N 1
ATOM 698 C CA . ILE A 1 91 ? -4.257 9.739 -9.893 1.00 78.25 91 ILE A CA 1
ATOM 699 C C . ILE A 1 91 ? -4.693 8.841 -11.062 1.00 78.25 91 ILE A C 1
ATOM 701 O O . ILE A 1 91 ? -4.438 7.638 -11.029 1.00 78.25 91 ILE A O 1
ATOM 705 N N . CYS A 1 92 ? -5.286 9.425 -12.109 1.00 80.44 92 CYS A N 1
ATOM 706 C CA . CYS A 1 92 ? -5.565 8.765 -13.379 1.00 80.44 92 CYS A CA 1
ATOM 707 C C . CYS A 1 92 ? -4.298 8.241 -14.074 1.00 80.44 92 CYS A C 1
ATOM 709 O O . CYS A 1 92 ? -4.288 7.080 -14.474 1.00 80.44 92 CYS A O 1
ATOM 711 N N . ASP A 1 93 ? -3.216 9.023 -14.151 1.00 77.25 93 ASP A N 1
ATOM 712 C CA . ASP A 1 93 ? -1.961 8.584 -14.785 1.00 77.25 93 ASP A CA 1
ATOM 713 C C . ASP A 1 93 ? -1.341 7.428 -13.988 1.00 77.25 93 ASP A C 1
ATOM 715 O O . ASP A 1 93 ? -0.962 6.387 -14.524 1.00 77.25 93 ASP A O 1
ATOM 719 N N . VAL A 1 94 ? -1.301 7.576 -12.661 1.00 80.12 94 VAL A N 1
ATOM 720 C CA . VAL A 1 94 ? -0.818 6.532 -11.743 1.00 80.12 94 VAL A CA 1
ATOM 721 C C . VAL A 1 94 ? -1.649 5.254 -11.899 1.00 80.12 94 VAL A C 1
ATOM 723 O O . VAL A 1 94 ? -1.112 4.143 -11.870 1.00 80.12 94 VAL A O 1
ATOM 726 N N . ARG A 1 95 ? -2.962 5.406 -12.108 1.00 86.44 95 ARG A N 1
ATOM 727 C CA . ARG A 1 95 ? -3.877 4.293 -12.335 1.00 86.44 95 ARG A CA 1
ATOM 728 C C . ARG A 1 95 ? -3.627 3.600 -13.672 1.00 86.44 95 ARG A C 1
ATOM 730 O O . ARG A 1 95 ? -3.602 2.373 -13.703 1.00 86.44 95 ARG A O 1
ATOM 737 N N . GLU A 1 96 ? -3.405 4.353 -14.743 1.00 83.62 96 GLU A N 1
ATOM 738 C CA . GLU A 1 96 ? -3.074 3.796 -16.055 1.00 83.62 96 GLU A CA 1
ATOM 739 C C . GLU A 1 96 ? -1.766 2.993 -15.999 1.00 83.62 96 GLU A C 1
ATOM 741 O O . GLU A 1 96 ? -1.709 1.866 -16.496 1.00 83.62 96 GLU A O 1
ATOM 746 N N . LEU A 1 97 ? -0.744 3.517 -15.309 1.00 80.06 97 LEU A N 1
ATOM 747 C CA . LEU A 1 97 ? 0.509 2.793 -15.083 1.00 80.06 97 LEU A CA 1
ATOM 748 C C . LEU A 1 97 ? 0.281 1.486 -14.327 1.00 80.06 97 LEU A C 1
ATOM 750 O O . LEU A 1 97 ? 0.816 0.448 -14.713 1.00 80.06 97 LEU A O 1
ATOM 754 N N . PHE A 1 98 ? -0.513 1.531 -13.256 1.00 87.25 98 PHE A N 1
ATOM 755 C CA . PHE A 1 98 ? -0.878 0.345 -12.490 1.00 87.25 98 PHE A CA 1
ATOM 756 C C . PHE A 1 98 ? -1.588 -0.691 -13.368 1.00 87.25 98 PHE A C 1
ATOM 758 O O . PHE A 1 98 ? -1.210 -1.861 -13.340 1.00 87.25 98 PHE A O 1
ATOM 765 N N . ASP A 1 99 ? -2.575 -0.281 -14.167 1.00 88.31 99 ASP A N 1
ATOM 766 C CA . ASP A 1 99 ? -3.325 -1.198 -15.026 1.00 88.31 99 ASP A CA 1
ATOM 767 C C . ASP A 1 99 ? -2.415 -1.819 -16.103 1.00 88.31 99 ASP A C 1
ATOM 769 O O . ASP A 1 99 ? -2.524 -3.017 -16.369 1.00 88.31 99 ASP A O 1
ATOM 773 N N . GLN A 1 100 ? -1.465 -1.059 -16.662 1.00 82.62 100 GLN A N 1
ATOM 774 C CA . GLN A 1 100 ? -0.452 -1.600 -17.573 1.00 82.62 100 GLN A CA 1
ATOM 775 C C . GLN A 1 100 ? 0.487 -2.585 -16.861 1.00 82.62 100 GLN A C 1
ATOM 777 O O . GLN A 1 100 ? 0.696 -3.687 -17.357 1.00 82.62 100 GLN A O 1
ATOM 782 N N . MET A 1 101 ? 0.997 -2.245 -15.672 1.00 83.75 101 MET A N 1
ATOM 783 C CA . MET A 1 101 ? 1.861 -3.134 -14.883 1.00 83.75 101 MET A CA 1
ATOM 784 C C . MET A 1 101 ? 1.154 -4.436 -14.498 1.00 83.75 101 MET A C 1
ATOM 786 O O . MET A 1 101 ? 1.771 -5.500 -14.524 1.00 83.75 101 MET A O 1
ATOM 790 N N . VAL A 1 102 ? -0.132 -4.373 -14.139 1.00 85.94 102 VAL A N 1
ATOM 791 C CA . VAL A 1 102 ? -0.937 -5.559 -13.826 1.00 85.94 102 VAL A CA 1
ATOM 792 C C . VAL A 1 102 ? -1.130 -6.415 -15.070 1.00 85.94 102 VAL A C 1
ATOM 794 O O . VAL A 1 102 ? -0.879 -7.614 -14.985 1.00 85.94 102 VAL A O 1
ATOM 797 N N . LYS A 1 103 ? -1.499 -5.821 -16.214 1.00 83.69 103 LYS A N 1
ATOM 798 C CA . LYS A 1 103 ? -1.598 -6.546 -17.491 1.00 83.69 103 LYS A CA 1
ATOM 799 C C . LYS A 1 103 ? -0.287 -7.226 -17.841 1.00 83.69 103 LYS A C 1
ATOM 801 O O . LYS A 1 103 ? -0.289 -8.425 -18.060 1.00 83.69 103 LYS A O 1
ATOM 806 N N . ASP A 1 104 ? 0.831 -6.508 -17.770 1.00 76.62 104 ASP A N 1
ATOM 807 C CA . ASP A 1 104 ? 2.148 -7.068 -18.071 1.00 76.62 104 ASP A CA 1
ATOM 808 C C . ASP A 1 104 ? 2.461 -8.256 -17.151 1.00 76.62 104 ASP A C 1
ATOM 810 O O . ASP A 1 104 ? 2.939 -9.279 -17.618 1.00 76.62 104 ASP A O 1
ATOM 814 N N . VAL A 1 105 ? 2.145 -8.177 -15.852 1.00 78.12 105 VAL A N 1
ATOM 815 C CA . VAL A 1 105 ? 2.340 -9.278 -14.887 1.00 78.12 105 VAL A CA 1
ATOM 816 C C . VAL A 1 105 ? 1.377 -10.455 -15.122 1.00 78.12 105 VAL A C 1
ATOM 818 O O . VAL A 1 105 ? 1.690 -11.599 -14.773 1.00 78.12 105 VAL A O 1
ATOM 821 N N . GLU A 1 106 ? 0.194 -10.201 -15.681 1.00 77.19 106 GLU A N 1
ATOM 822 C CA . GLU A 1 106 ? -0.786 -11.225 -16.050 1.00 77.19 106 GLU A CA 1
ATOM 823 C C . GLU A 1 106 ? -0.438 -11.904 -17.398 1.00 77.19 106 GLU A C 1
ATOM 825 O O . GLU A 1 106 ? -0.528 -13.136 -17.488 1.00 77.19 106 GLU A O 1
ATOM 830 N N . ASP A 1 107 ? 0.052 -11.133 -18.374 1.00 70.88 107 ASP A N 1
ATOM 831 C CA . ASP A 1 107 ? 0.402 -11.512 -19.756 1.00 70.88 107 ASP A CA 1
ATOM 832 C C . ASP A 1 107 ? 1.798 -12.132 -19.901 1.00 70.88 107 ASP A C 1
ATOM 834 O O . ASP A 1 107 ? 2.039 -12.892 -20.840 1.00 70.88 107 ASP A O 1
ATOM 838 N N . ASP A 1 108 ? 2.707 -11.924 -18.939 1.00 61.34 108 ASP A N 1
ATOM 839 C CA . ASP A 1 108 ? 4.032 -12.578 -18.881 1.00 61.34 108 ASP A CA 1
ATOM 840 C C . ASP A 1 108 ? 3.922 -14.135 -18.840 1.00 61.34 108 ASP A C 1
ATOM 842 O O . ASP A 1 108 ? 4.908 -14.865 -18.950 1.00 61.34 108 ASP A O 1
ATOM 846 N N . THR A 1 109 ? 2.687 -14.660 -18.785 1.00 49.69 109 THR A N 1
ATOM 847 C CA . THR A 1 109 ? 2.279 -16.032 -19.133 1.00 49.69 109 THR A CA 1
ATOM 848 C C . THR A 1 109 ? 2.644 -16.487 -20.558 1.00 49.69 109 THR A C 1
ATOM 850 O O . THR A 1 109 ? 2.721 -17.696 -20.782 1.00 49.69 109 THR A O 1
ATOM 853 N N . LEU A 1 110 ? 2.929 -15.579 -21.500 1.00 43.25 110 LEU A N 1
ATOM 854 C CA . LEU A 1 110 ? 3.375 -15.910 -22.866 1.00 43.25 110 LEU A CA 1
ATOM 855 C C . LEU A 1 110 ? 4.881 -16.205 -22.987 1.00 43.25 110 LEU A C 1
ATOM 857 O O . LEU A 1 110 ? 5.313 -16.734 -24.008 1.00 43.25 110 LEU A O 1
ATOM 861 N N . CYS A 1 111 ? 5.678 -15.965 -21.941 1.00 42.22 111 CYS A N 1
ATOM 862 C CA . CYS A 1 111 ? 7.090 -16.362 -21.881 1.00 42.22 111 CYS A CA 1
ATOM 863 C C . CYS A 1 111 ? 7.277 -17.834 -21.455 1.00 42.22 111 CYS A C 1
ATOM 865 O O . CYS A 1 111 ? 8.245 -18.179 -20.769 1.00 42.22 111 CYS A O 1
ATOM 867 N N . LEU A 1 112 ? 6.376 -18.736 -21.866 1.00 39.47 112 LEU A N 1
ATOM 868 C CA . LEU A 1 112 ? 6.786 -20.128 -22.047 1.00 39.47 112 LEU A CA 1
ATOM 869 C C . LEU A 1 112 ? 7.891 -20.122 -23.110 1.00 39.47 112 LEU A C 1
ATOM 871 O O . LEU A 1 112 ? 7.768 -19.381 -24.085 1.00 39.47 112 LEU A O 1
ATOM 875 N N . PRO A 1 113 ? 8.978 -20.892 -22.945 1.00 39.53 113 PRO A N 1
ATOM 876 C CA . PRO A 1 113 ? 10.008 -20.948 -23.962 1.00 39.53 113 PRO A CA 1
ATOM 877 C C . PRO A 1 113 ? 9.386 -21.561 -25.219 1.00 39.53 113 PRO A C 1
ATOM 879 O O . PRO A 1 113 ? 9.287 -22.782 -25.334 1.00 39.53 113 PRO A O 1
ATOM 882 N N . THR A 1 114 ? 8.958 -20.715 -26.156 1.00 36.84 114 THR A N 1
ATOM 883 C CA . THR A 1 114 ? 8.888 -21.088 -27.561 1.00 36.84 114 THR A CA 1
ATOM 884 C C . THR A 1 114 ? 10.274 -21.597 -27.931 1.00 36.84 114 THR A C 1
ATOM 886 O O . THR A 1 114 ? 11.300 -21.038 -27.540 1.00 36.84 114 THR A O 1
ATOM 889 N N . GLU A 1 115 ? 10.295 -22.751 -28.581 1.00 40.53 115 GLU A N 1
ATOM 890 C CA . GLU A 1 115 ? 11.399 -23.711 -28.631 1.00 40.53 115 GLU A CA 1
ATOM 891 C C . GLU A 1 115 ? 12.701 -23.227 -29.306 1.00 40.53 115 GLU A C 1
ATOM 893 O O . GLU A 1 115 ? 13.578 -24.041 -29.576 1.00 40.53 115 GLU A O 1
ATOM 898 N N . SER A 1 116 ? 12.893 -21.933 -29.576 1.00 38.53 116 SER A N 1
ATOM 899 C CA . SER A 1 116 ? 13.909 -21.466 -30.527 1.00 38.53 116 SER A CA 1
ATOM 900 C C . SER A 1 116 ? 15.026 -20.575 -29.973 1.00 38.53 116 SER A C 1
ATOM 902 O O . SER A 1 116 ? 15.704 -19.919 -30.761 1.00 38.53 116 SER A O 1
ATOM 904 N N . ALA A 1 117 ? 15.288 -20.533 -28.666 1.00 36.75 117 ALA A N 1
ATOM 905 C CA . ALA A 1 117 ? 16.466 -19.818 -28.165 1.00 36.75 117 ALA A CA 1
ATOM 906 C C . ALA A 1 117 ? 17.219 -20.627 -27.108 1.00 36.75 117 ALA A C 1
ATOM 908 O O . ALA A 1 117 ? 16.759 -20.820 -25.987 1.00 36.75 117 ALA A O 1
ATOM 909 N N . PHE A 1 118 ? 18.397 -21.093 -27.516 1.00 40.94 118 PHE A N 1
ATOM 910 C CA . PHE A 1 118 ? 19.449 -21.734 -26.733 1.00 40.94 118 PHE A CA 1
ATOM 911 C C . PHE A 1 118 ? 19.559 -21.136 -25.309 1.00 40.94 118 PHE A C 1
ATOM 913 O O . PHE A 1 118 ? 20.144 -20.073 -25.108 1.00 40.94 118 PHE A O 1
ATOM 920 N N . CYS A 1 119 ? 18.995 -21.816 -24.307 1.00 37.06 119 CYS A N 1
ATOM 921 C CA . CYS A 1 119 ? 19.294 -21.565 -22.895 1.00 37.06 119 CYS A CA 1
ATOM 922 C C . CYS A 1 119 ? 20.281 -22.635 -22.390 1.00 37.06 119 CYS A C 1
ATOM 924 O O . CYS A 1 119 ? 20.090 -23.812 -22.710 1.00 37.06 119 CYS A O 1
ATOM 926 N N . PRO A 1 120 ? 21.309 -22.269 -21.594 1.00 33.88 120 PRO A N 1
ATOM 927 C CA . PRO A 1 120 ? 22.242 -23.228 -20.997 1.00 33.88 120 PRO A CA 1
ATOM 928 C C . PRO A 1 120 ? 21.514 -24.252 -20.106 1.00 33.88 120 PRO A C 1
ATOM 930 O O . PRO A 1 120 ? 20.412 -23.972 -19.622 1.00 33.88 120 PRO A O 1
ATOM 933 N N . PRO A 1 121 ? 22.113 -25.429 -19.844 1.00 38.06 121 PRO A N 1
ATOM 934 C CA . PRO A 1 121 ? 21.426 -26.589 -19.290 1.00 38.06 121 PRO A CA 1
ATOM 935 C C . PRO A 1 121 ? 21.219 -26.444 -17.777 1.00 38.06 121 PRO A C 1
ATOM 937 O O . PRO A 1 121 ? 21.872 -27.110 -16.982 1.00 38.06 121 PRO A O 1
ATOM 940 N N . TYR A 1 122 ? 20.299 -25.583 -17.349 1.00 39.03 122 TYR A N 1
ATOM 941 C CA . TYR A 1 122 ? 19.830 -25.563 -15.965 1.00 39.03 122 TYR A CA 1
ATOM 942 C C . TYR A 1 122 ? 18.306 -25.727 -15.898 1.00 39.03 122 TYR A C 1
ATOM 944 O O . TYR A 1 122 ? 17.530 -24.780 -15.957 1.00 39.03 122 TYR A O 1
ATOM 952 N N . ARG A 1 123 ? 17.934 -27.008 -15.756 1.00 42.56 123 ARG A N 1
ATOM 953 C CA . ARG A 1 123 ? 16.696 -27.581 -15.196 1.00 42.56 123 ARG A CA 1
ATOM 954 C C . ARG A 1 123 ? 15.361 -27.044 -15.731 1.00 42.56 123 ARG A C 1
ATOM 956 O O . ARG A 1 123 ? 14.688 -26.242 -15.090 1.00 42.56 123 ARG A O 1
ATOM 963 N N . LYS A 1 124 ? 14.892 -27.663 -16.821 1.00 44.81 124 LYS A N 1
ATOM 964 C CA . LYS A 1 124 ? 13.456 -27.807 -17.106 1.00 44.81 124 LYS A CA 1
ATOM 965 C C . LYS A 1 124 ? 12.844 -28.750 -16.065 1.00 44.81 124 LYS A C 1
ATOM 967 O O . LYS A 1 124 ? 13.133 -29.941 -16.055 1.00 44.81 124 LYS A O 1
ATOM 972 N N . GLY A 1 125 ? 12.022 -28.213 -15.175 1.00 39.16 125 GLY A N 1
ATOM 973 C CA . GLY A 1 125 ? 11.264 -28.996 -14.207 1.00 39.16 125 GLY A CA 1
ATOM 974 C C . GLY A 1 125 ? 10.339 -28.094 -13.403 1.00 39.16 125 GLY A C 1
ATOM 975 O O . GLY A 1 125 ? 10.751 -27.017 -12.983 1.00 39.16 125 GLY A O 1
ATOM 976 N N . VAL A 1 126 ? 9.095 -28.544 -13.239 1.00 45.53 126 VAL A N 1
ATOM 977 C CA . VAL A 1 126 ? 7.953 -28.094 -12.409 1.00 45.53 126 VAL A CA 1
ATOM 978 C C . VAL A 1 126 ? 8.194 -26.959 -11.383 1.00 45.53 126 VAL A C 1
ATOM 980 O O . VAL A 1 126 ? 7.333 -26.090 -11.232 1.00 45.53 126 VAL A O 1
ATOM 983 N N . SER A 1 127 ? 9.356 -26.897 -10.726 1.00 42.16 127 SER A N 1
ATOM 984 C CA . SER A 1 127 ? 9.819 -25.812 -9.845 1.00 42.16 127 SER A CA 1
ATOM 985 C C . SER A 1 127 ? 9.822 -24.412 -10.477 1.00 42.16 127 SER A C 1
ATOM 987 O O . SER A 1 127 ? 9.534 -23.447 -9.770 1.00 42.16 127 SER A O 1
ATOM 989 N N . GLN A 1 128 ? 10.071 -24.275 -11.787 1.00 50.56 128 GLN A N 1
ATOM 990 C CA . GLN A 1 128 ? 9.957 -22.972 -12.464 1.00 50.56 128 GLN A CA 1
ATOM 991 C C . GLN A 1 128 ? 8.508 -22.454 -12.458 1.00 50.56 128 GLN A C 1
ATOM 993 O O . GLN A 1 128 ? 8.302 -21.257 -12.312 1.00 50.56 128 GLN A O 1
ATOM 998 N N . SER A 1 129 ? 7.495 -23.330 -12.501 1.00 60.94 129 SER A N 1
ATOM 999 C CA . SER A 1 129 ? 6.083 -22.911 -12.525 1.00 60.94 129 SER A CA 1
ATOM 1000 C C . SER A 1 129 ? 5.557 -22.430 -11.164 1.00 60.94 129 SER A C 1
ATOM 1002 O O . SER A 1 129 ? 4.791 -21.471 -11.110 1.00 60.94 129 SER A O 1
ATOM 1004 N N . ILE A 1 130 ? 5.974 -23.055 -10.055 1.00 64.88 130 ILE A N 1
ATOM 1005 C CA . ILE A 1 130 ? 5.503 -22.705 -8.702 1.00 64.88 130 ILE A CA 1
ATOM 1006 C C . ILE A 1 130 ? 6.174 -21.419 -8.222 1.00 64.88 130 ILE A C 1
ATOM 1008 O O . ILE A 1 130 ? 5.487 -20.506 -7.767 1.00 64.88 130 ILE A O 1
ATOM 1012 N N . LEU A 1 131 ? 7.499 -21.316 -8.378 1.00 62.56 131 LEU A N 1
ATOM 1013 C CA . LEU A 1 131 ? 8.245 -20.108 -8.020 1.00 62.56 131 LEU A CA 1
ATOM 1014 C C . LEU A 1 131 ? 7.786 -18.908 -8.851 1.00 62.56 131 LEU A C 1
ATOM 1016 O O . LEU A 1 131 ? 7.641 -17.817 -8.309 1.00 62.56 131 LEU A O 1
ATOM 1020 N N . TYR A 1 132 ? 7.481 -19.115 -10.135 1.00 65.75 132 TYR A N 1
ATOM 1021 C CA . TYR A 1 132 ? 6.945 -18.067 -10.999 1.00 65.75 132 TYR A CA 1
ATOM 1022 C C . TYR A 1 132 ? 5.529 -17.641 -10.588 1.00 65.75 132 TYR A C 1
ATOM 1024 O O . TYR A 1 132 ? 5.266 -16.449 -10.447 1.00 65.75 132 TYR A O 1
ATOM 1032 N N . LYS A 1 133 ? 4.631 -18.591 -10.282 1.00 71.12 133 LYS A N 1
ATOM 1033 C CA . LYS A 1 133 ? 3.294 -18.290 -9.731 1.00 71.12 133 LYS A CA 1
ATOM 1034 C C . LYS A 1 133 ? 3.374 -17.535 -8.399 1.00 71.12 133 LYS A C 1
ATOM 1036 O O . LYS A 1 133 ? 2.621 -16.588 -8.183 1.00 71.12 133 LYS A O 1
ATOM 1041 N N . GLN A 1 134 ? 4.292 -17.923 -7.516 1.00 73.06 134 GLN A N 1
ATOM 1042 C CA . GLN A 1 134 ? 4.499 -17.267 -6.226 1.00 73.06 134 GLN A CA 1
ATOM 1043 C C . GLN A 1 134 ? 5.094 -15.863 -6.385 1.00 73.06 134 GLN A C 1
ATOM 1045 O O . GLN A 1 134 ? 4.621 -14.929 -5.738 1.00 73.06 134 GLN A O 1
ATOM 1050 N N . ALA A 1 135 ? 6.081 -15.696 -7.267 1.00 71.31 135 ALA A N 1
ATOM 1051 C CA . ALA A 1 135 ? 6.658 -14.398 -7.598 1.00 71.31 135 ALA A CA 1
ATOM 1052 C C . ALA A 1 135 ? 5.611 -13.462 -8.212 1.00 71.31 135 ALA A C 1
ATOM 1054 O O . ALA A 1 135 ? 5.505 -12.318 -7.784 1.00 71.31 135 ALA A O 1
ATOM 1055 N N . ARG A 1 136 ? 4.771 -13.963 -9.127 1.00 76.62 136 ARG A N 1
ATOM 1056 C CA . ARG A 1 136 ? 3.643 -13.217 -9.701 1.00 76.62 136 ARG A CA 1
ATOM 1057 C C . ARG A 1 136 ? 2.680 -12.734 -8.623 1.00 76.62 136 ARG A C 1
ATOM 1059 O O . ARG A 1 136 ? 2.389 -11.544 -8.558 1.00 76.62 136 ARG A O 1
ATOM 1066 N N . LYS A 1 137 ? 2.214 -13.635 -7.749 1.00 81.06 137 LYS A N 1
ATOM 1067 C CA . LYS A 1 137 ? 1.329 -13.259 -6.635 1.00 81.06 137 LYS A CA 1
ATOM 1068 C C . LYS A 1 137 ? 1.979 -12.208 -5.734 1.00 81.06 137 LYS A C 1
ATOM 1070 O O . LYS A 1 137 ? 1.308 -11.268 -5.330 1.00 81.06 137 LYS A O 1
ATOM 1075 N N . HIS A 1 138 ? 3.277 -12.335 -5.459 1.00 81.50 138 HIS A N 1
ATOM 1076 C CA . HIS A 1 138 ? 4.021 -11.357 -4.668 1.00 81.50 138 HIS A CA 1
ATOM 1077 C C . HIS A 1 138 ? 4.087 -9.980 -5.345 1.00 81.50 138 HIS A C 1
ATOM 1079 O O . HIS A 1 138 ? 3.806 -8.973 -4.699 1.00 81.50 138 HIS A O 1
ATOM 1085 N N . THR A 1 139 ? 4.394 -9.935 -6.643 1.00 80.81 139 THR A N 1
ATOM 1086 C CA . THR A 1 139 ? 4.410 -8.701 -7.438 1.00 80.81 139 THR A CA 1
ATOM 1087 C C . THR A 1 139 ? 3.042 -8.028 -7.458 1.00 80.81 139 THR A C 1
ATOM 1089 O O . THR A 1 139 ? 2.944 -6.837 -7.175 1.00 80.81 139 THR A O 1
ATOM 1092 N N . LEU A 1 140 ? 1.972 -8.792 -7.697 1.00 86.75 140 LEU A N 1
ATOM 1093 C CA . LEU A 1 140 ? 0.607 -8.271 -7.644 1.00 86.75 140 LEU A CA 1
ATOM 1094 C C . LEU A 1 140 ? 0.275 -7.719 -6.251 1.00 86.75 140 LEU A C 1
ATOM 1096 O O . LEU A 1 140 ? -0.239 -6.611 -6.152 1.00 86.75 140 LEU A O 1
ATOM 1100 N N . THR A 1 141 ? 0.646 -8.409 -5.165 1.00 88.75 141 THR A N 1
ATOM 1101 C CA . THR A 1 141 ? 0.477 -7.876 -3.802 1.00 88.75 141 THR A CA 1
ATOM 1102 C C . THR A 1 141 ? 1.192 -6.532 -3.616 1.00 88.75 141 THR A C 1
ATOM 1104 O O . THR A 1 141 ? 0.636 -5.634 -2.985 1.00 88.75 141 THR A O 1
ATOM 1107 N N . ILE A 1 142 ? 2.410 -6.369 -4.146 1.00 86.12 142 ILE A N 1
ATOM 1108 C CA . ILE A 1 142 ? 3.155 -5.103 -4.065 1.00 86.12 142 ILE A CA 1
ATOM 1109 C C . ILE A 1 142 ? 2.414 -3.991 -4.820 1.00 86.12 142 ILE A C 1
ATOM 1111 O O . ILE A 1 142 ? 2.178 -2.930 -4.243 1.00 86.12 142 ILE A O 1
ATOM 1115 N N . LEU A 1 143 ? 2.021 -4.246 -6.071 1.00 87.50 143 LEU A N 1
ATOM 1116 C CA . LEU A 1 143 ? 1.335 -3.277 -6.931 1.00 87.50 143 LEU A CA 1
ATOM 1117 C C . LEU A 1 143 ? 0.001 -2.823 -6.337 1.00 87.50 143 LEU A C 1
ATOM 1119 O O . LEU A 1 143 ? -0.259 -1.627 -6.225 1.00 87.50 143 LEU A O 1
ATOM 1123 N N . TYR A 1 144 ? -0.826 -3.776 -5.907 1.00 92.19 144 TYR A N 1
ATOM 1124 C CA . TYR A 1 144 ? -2.131 -3.492 -5.313 1.00 92.19 144 TYR A CA 1
ATOM 1125 C C . TYR A 1 144 ? -1.990 -2.696 -4.013 1.00 92.19 144 TYR A C 1
ATOM 1127 O O . TYR A 1 144 ? -2.708 -1.718 -3.814 1.00 92.19 144 TYR A O 1
ATOM 1135 N N . ASN A 1 145 ? -1.032 -3.056 -3.152 1.00 91.44 145 ASN A N 1
ATOM 1136 C CA . ASN A 1 145 ? -0.761 -2.302 -1.928 1.00 91.44 145 ASN A CA 1
ATOM 1137 C C . ASN A 1 145 ? -0.324 -0.865 -2.227 1.00 91.44 145 ASN A C 1
ATOM 1139 O O . ASN A 1 145 ? -0.840 0.064 -1.610 1.00 91.44 145 ASN A O 1
ATOM 1143 N N . ALA A 1 146 ? 0.595 -0.681 -3.176 1.00 88.38 146 ALA A N 1
ATOM 1144 C CA . ALA A 1 146 ? 1.052 0.642 -3.576 1.00 88.38 146 ALA A CA 1
ATOM 1145 C C . ALA A 1 146 ? -0.103 1.482 -4.141 1.00 88.38 146 ALA A C 1
ATOM 1147 O O . ALA A 1 146 ? -0.292 2.608 -3.693 1.00 88.38 146 ALA A O 1
ATOM 1148 N N . MET A 1 147 ? -0.947 0.934 -5.021 1.00 90.75 147 MET A N 1
ATOM 1149 C CA . MET A 1 147 ? -2.070 1.690 -5.587 1.00 90.75 147 MET A CA 1
ATOM 1150 C C . MET A 1 147 ? -3.144 2.043 -4.546 1.00 90.75 147 MET A C 1
ATOM 1152 O O . MET A 1 147 ? -3.641 3.169 -4.529 1.00 90.75 147 MET A O 1
ATOM 1156 N N . MET A 1 148 ? -3.475 1.122 -3.631 1.00 91.31 148 MET A N 1
ATOM 1157 C CA . MET A 1 148 ? -4.374 1.421 -2.505 1.00 91.31 148 MET A CA 1
ATOM 1158 C C . MET A 1 148 ? -3.808 2.542 -1.624 1.00 91.31 148 MET A C 1
ATOM 1160 O O . MET A 1 148 ? -4.537 3.459 -1.250 1.00 91.31 148 MET A O 1
ATOM 1164 N N . GLU A 1 149 ? -2.508 2.500 -1.313 1.00 87.69 149 GLU A N 1
ATOM 1165 C CA . GLU A 1 149 ? -1.822 3.586 -0.607 1.00 87.69 149 GLU A CA 1
ATOM 1166 C C . GLU A 1 149 ? -1.898 4.900 -1.398 1.00 87.69 149 GLU A C 1
ATOM 1168 O O . GLU A 1 149 ? -2.177 5.941 -0.804 1.00 87.69 149 GLU A O 1
ATOM 1173 N N . GLY A 1 150 ? -1.756 4.837 -2.724 1.00 85.81 150 GLY A N 1
ATOM 1174 C CA . GLY A 1 150 ? -1.895 5.964 -3.644 1.00 85.81 150 GLY A CA 1
ATOM 1175 C C . GLY A 1 150 ? -3.231 6.684 -3.539 1.00 85.81 150 GLY A C 1
ATOM 1176 O O . GLY A 1 150 ? -3.249 7.895 -3.335 1.00 85.81 150 GLY A O 1
ATOM 1177 N N . TYR A 1 151 ? -4.346 5.952 -3.572 1.00 88.19 151 TYR A N 1
ATOM 1178 C CA . TYR A 1 151 ? -5.679 6.539 -3.384 1.00 88.19 151 TYR A CA 1
ATOM 1179 C C . TYR A 1 151 ? -5.824 7.265 -2.044 1.00 88.19 151 TYR A C 1
ATOM 1181 O O . TYR A 1 151 ? -6.393 8.356 -1.976 1.00 88.19 151 TYR A O 1
ATOM 1189 N N . PHE A 1 152 ? -5.286 6.688 -0.970 1.00 87.50 152 PHE A N 1
ATOM 1190 C CA . PHE A 1 152 ? -5.336 7.302 0.353 1.00 87.50 152 PHE A CA 1
ATOM 1191 C C . PHE A 1 152 ? -4.437 8.547 0.470 1.00 87.50 152 PHE A C 1
ATOM 1193 O O . PHE A 1 152 ? -4.825 9.524 1.117 1.00 87.50 152 PHE A O 1
ATOM 1200 N N . VAL A 1 153 ? -3.251 8.530 -0.145 1.00 84.12 153 VAL A N 1
ATOM 1201 C CA . VAL A 1 153 ? -2.326 9.676 -0.194 1.00 84.12 153 VAL A CA 1
ATOM 1202 C C . VAL A 1 153 ? -2.926 10.818 -1.016 1.00 84.12 153 VAL A C 1
ATOM 1204 O O . VAL A 1 153 ? -2.999 11.945 -0.523 1.00 84.12 153 VAL A O 1
ATOM 1207 N N . TYR A 1 154 ? -3.454 10.512 -2.202 1.00 81.38 154 TYR A N 1
ATOM 1208 C CA . TYR A 1 154 ? -4.124 11.476 -3.072 1.00 81.38 154 TYR A CA 1
ATOM 1209 C C . TYR A 1 154 ? -5.301 12.156 -2.368 1.00 81.38 154 TYR A C 1
ATOM 1211 O O . TYR A 1 154 ? -5.404 13.382 -2.361 1.00 81.38 154 TYR A O 1
ATOM 1219 N N . GLU A 1 155 ? -6.157 11.381 -1.697 1.00 81.31 155 GLU A N 1
ATOM 1220 C CA . GLU A 1 155 ? -7.306 11.927 -0.974 1.00 81.31 155 GLU A CA 1
ATOM 1221 C C . GLU A 1 155 ? -6.889 12.868 0.161 1.00 81.31 155 GLU A C 1
ATOM 1223 O O . GLU A 1 155 ? -7.463 13.947 0.341 1.00 81.31 155 GLU A O 1
ATOM 1228 N N . ARG A 1 156 ? -5.847 12.492 0.910 1.00 82.38 156 ARG A N 1
ATOM 1229 C CA . ARG A 1 156 ? -5.277 13.332 1.966 1.00 82.38 156 ARG A CA 1
ATOM 1230 C C . ARG A 1 156 ? -4.783 14.667 1.406 1.00 82.38 156 ARG A C 1
ATOM 1232 O O . ARG A 1 156 ? -5.040 15.708 2.009 1.00 82.38 156 ARG A O 1
ATOM 1239 N N . GLU A 1 157 ? -4.065 14.651 0.292 1.00 78.06 157 GLU A N 1
ATOM 1240 C CA . GLU A 1 157 ? -3.508 15.858 -0.329 1.00 78.06 157 GLU A CA 1
ATOM 1241 C C . GLU A 1 157 ? -4.577 16.741 -0.955 1.00 78.06 157 GLU A C 1
ATOM 1243 O O . GLU A 1 157 ? -4.575 17.957 -0.754 1.00 78.06 157 GLU A O 1
ATOM 1248 N N . ARG A 1 158 ? -5.546 16.132 -1.641 1.00 76.56 158 ARG A N 1
ATOM 1249 C CA . ARG A 1 158 ? -6.723 16.817 -2.174 1.00 76.56 158 ARG A CA 1
ATOM 1250 C C . ARG A 1 158 ? -7.468 17.559 -1.066 1.00 76.56 158 ARG A C 1
ATOM 1252 O O . ARG A 1 158 ? -7.811 18.730 -1.246 1.00 76.56 158 ARG A O 1
ATOM 1259 N N . ARG A 1 159 ? -7.654 16.925 0.100 1.00 77.50 159 ARG A N 1
ATOM 1260 C CA . ARG A 1 159 ? -8.255 17.548 1.292 1.00 77.50 159 ARG A CA 1
ATOM 1261 C C . ARG A 1 159 ? -7.421 18.722 1.814 1.00 77.50 159 ARG A C 1
ATOM 1263 O O . ARG A 1 159 ? -7.992 19.761 2.133 1.00 77.50 159 ARG A O 1
ATOM 1270 N N . LEU A 1 160 ? -6.092 18.593 1.865 1.00 78.75 160 LEU A N 1
ATOM 1271 C CA . LEU A 1 160 ? -5.199 19.687 2.279 1.00 78.75 160 LEU A CA 1
ATOM 1272 C C . LEU A 1 160 ? -5.243 20.884 1.314 1.00 78.75 160 LEU A C 1
ATOM 1274 O O . LEU A 1 160 ? -5.200 22.020 1.774 1.00 78.75 160 LEU A O 1
ATOM 1278 N N . ARG A 1 161 ? -5.353 20.647 -0.001 1.00 75.25 161 ARG A N 1
ATOM 1279 C CA . ARG A 1 161 ? -5.395 21.707 -1.028 1.00 75.25 161 ARG A CA 1
ATOM 1280 C C . ARG A 1 161 ? -6.742 22.414 -1.126 1.00 75.25 161 ARG A C 1
ATOM 1282 O O . ARG A 1 161 ? -6.783 23.626 -1.286 1.00 75.25 161 ARG A O 1
ATOM 1289 N N . THR A 1 162 ? -7.835 21.656 -1.100 1.00 75.19 162 THR A N 1
ATOM 1290 C CA . THR A 1 162 ? -9.183 22.190 -1.369 1.00 75.19 162 THR A CA 1
ATOM 1291 C C . THR A 1 162 ? -9.935 22.602 -0.105 1.00 75.19 162 THR A C 1
ATOM 1293 O O . THR A 1 162 ? -10.992 23.215 -0.208 1.00 75.19 162 THR A O 1
ATOM 1296 N N . GLY A 1 163 ? -9.445 22.235 1.088 1.00 68.75 163 GLY A N 1
ATOM 1297 C CA . GLY A 1 163 ? -10.131 22.471 2.368 1.00 68.75 163 GLY A CA 1
ATOM 1298 C C . GLY A 1 163 ? -11.468 21.724 2.520 1.00 68.75 163 GLY A C 1
ATOM 1299 O O . GLY A 1 163 ? -12.113 21.801 3.566 1.00 68.75 163 GLY A O 1
ATOM 1300 N N . GLY A 1 164 ? -11.896 20.987 1.490 1.00 62.00 164 GLY A N 1
ATOM 1301 C CA . GLY A 1 164 ? -13.177 20.303 1.432 1.00 62.00 164 GLY A CA 1
ATOM 1302 C C . GLY A 1 164 ? -13.159 18.960 2.159 1.00 62.00 164 GLY A C 1
ATOM 1303 O O . GLY A 1 164 ? -12.243 18.153 2.014 1.00 62.00 164 GLY A O 1
ATOM 1304 N N . HIS A 1 165 ? -14.227 18.682 2.907 1.00 56.22 165 HIS A N 1
ATOM 1305 C CA . HIS A 1 165 ? -14.467 17.375 3.534 1.00 56.22 165 HIS A CA 1
ATOM 1306 C C . HIS A 1 165 ? -15.146 16.371 2.580 1.00 56.22 165 HIS A C 1
ATOM 1308 O O . HIS A 1 165 ? -15.329 15.208 2.935 1.00 56.22 165 HIS A O 1
ATOM 1314 N N . GLY A 1 166 ? -15.504 16.806 1.368 1.00 52.44 166 GLY A N 1
ATOM 1315 C CA . GLY A 1 166 ? -16.297 16.044 0.410 1.00 52.44 166 GLY A CA 1
ATOM 1316 C C . GLY A 1 166 ? -15.452 15.288 -0.610 1.00 52.44 166 GLY A C 1
ATOM 1317 O O . GLY A 1 166 ? -14.895 15.869 -1.541 1.00 52.44 166 GLY A O 1
ATOM 1318 N N . GLY A 1 167 ? -15.395 13.970 -0.464 1.00 56.66 167 GLY A N 1
ATOM 1319 C CA . GLY A 1 167 ? -15.110 13.062 -1.572 1.00 56.66 167 GLY A CA 1
ATOM 1320 C C . GLY A 1 167 ? -14.515 11.744 -1.111 1.00 56.66 167 GLY A C 1
ATOM 1321 O O . GLY A 1 167 ? -13.328 11.506 -1.226 1.00 56.66 167 GLY A O 1
ATOM 1322 N N . LEU A 1 168 ? -15.369 10.818 -0.684 1.00 64.56 168 LEU A N 1
ATOM 1323 C CA . LEU A 1 168 ? -14.990 9.418 -0.459 1.00 64.56 168 LEU A CA 1
ATOM 1324 C C . LEU A 1 168 ? -14.675 8.660 -1.771 1.00 64.56 168 LEU A C 1
ATOM 1326 O O . LEU A 1 168 ? -14.626 7.436 -1.760 1.00 64.56 168 LEU A O 1
ATOM 1330 N N . GLY A 1 169 ? -14.503 9.353 -2.906 1.00 78.00 169 GLY A N 1
ATOM 1331 C CA . GLY A 1 169 ? -14.285 8.746 -4.225 1.00 78.00 169 GLY A CA 1
ATOM 1332 C C . GLY A 1 169 ? -13.045 7.859 -4.233 1.00 78.00 169 GLY A C 1
ATOM 1333 O O . GLY A 1 169 ? -13.158 6.655 -4.429 1.00 78.00 169 GLY A O 1
ATOM 1334 N N . SER A 1 170 ? -11.904 8.423 -3.838 1.00 80.88 170 SER A N 1
ATOM 1335 C CA . SER A 1 170 ? -10.630 7.704 -3.754 1.00 80.88 170 SER A CA 1
ATOM 1336 C C . SER A 1 170 ? -10.689 6.507 -2.792 1.00 80.88 170 SER A C 1
ATOM 1338 O O . SER A 1 170 ? -10.098 5.464 -3.041 1.00 80.88 170 SER A O 1
ATOM 1340 N N . VAL A 1 171 ? -11.451 6.617 -1.696 1.00 85.06 171 VAL A N 1
ATOM 1341 C CA . VAL A 1 171 ? -11.641 5.519 -0.727 1.00 85.06 171 VAL A CA 1
ATOM 1342 C C . VAL A 1 171 ? -12.466 4.390 -1.336 1.00 85.06 171 VAL A C 1
ATOM 1344 O O . VAL A 1 171 ? -12.145 3.220 -1.146 1.00 85.06 171 VAL A O 1
ATOM 1347 N N . LYS A 1 172 ? -13.514 4.728 -2.097 1.00 88.62 172 LYS A N 1
ATOM 1348 C CA . LYS A 1 172 ? -14.302 3.748 -2.852 1.00 88.62 172 LYS A CA 1
ATOM 1349 C C . LYS A 1 172 ? -13.448 3.062 -3.913 1.00 88.62 172 LYS A C 1
ATOM 1351 O O . LYS A 1 172 ? -13.577 1.857 -4.086 1.00 88.62 172 LYS A O 1
ATOM 1356 N N . ASP A 1 173 ? -12.560 3.789 -4.580 1.00 90.19 173 ASP A N 1
ATOM 1357 C CA . ASP A 1 173 ? -11.653 3.204 -5.571 1.00 90.19 173 ASP A CA 1
ATOM 1358 C C . ASP A 1 173 ? -10.609 2.281 -4.930 1.00 90.19 173 ASP A C 1
ATOM 1360 O O . ASP A 1 173 ? -10.364 1.184 -5.438 1.00 90.19 173 ASP A O 1
ATOM 1364 N N . ALA A 1 174 ? -10.087 2.643 -3.752 1.00 91.25 174 ALA A N 1
ATOM 1365 C CA . ALA A 1 174 ? -9.281 1.733 -2.943 1.00 91.25 174 ALA A CA 1
ATOM 1366 C C . ALA A 1 174 ? -10.074 0.469 -2.558 1.00 91.25 174 ALA A C 1
ATOM 1368 O O . ALA A 1 174 ? -9.537 -0.633 -2.658 1.00 91.25 174 ALA A O 1
ATOM 1369 N N . LEU A 1 175 ? -11.354 0.598 -2.177 1.00 92.06 175 LEU A N 1
ATOM 1370 C CA . LEU A 1 175 ? -12.205 -0.545 -1.803 1.00 92.06 175 LEU A CA 1
ATOM 1371 C C . LEU A 1 175 ? -12.444 -1.465 -3.000 1.00 92.06 175 LEU A C 1
ATOM 1373 O O . LEU A 1 175 ? -12.296 -2.676 -2.876 1.00 92.06 175 LEU A O 1
ATOM 1377 N N . ARG A 1 176 ? -12.708 -0.896 -4.182 1.00 93.50 176 ARG A N 1
ATOM 1378 C CA . ARG A 1 176 ? -12.830 -1.662 -5.430 1.00 93.50 176 ARG A CA 1
ATOM 1379 C C . ARG A 1 176 ? -11.561 -2.455 -5.733 1.00 93.50 176 ARG A C 1
ATOM 1381 O O . ARG A 1 176 ? -11.665 -3.599 -6.167 1.00 93.50 176 ARG A O 1
ATOM 1388 N N . LEU A 1 177 ? -10.380 -1.875 -5.497 1.00 93.69 177 LEU A N 1
ATOM 1389 C CA . LEU A 1 177 ? -9.109 -2.590 -5.637 1.00 93.69 177 LEU A CA 1
ATOM 1390 C C . LEU A 1 177 ? -8.930 -3.696 -4.598 1.00 93.69 177 LEU A C 1
ATOM 1392 O O . LEU A 1 177 ? -8.364 -4.735 -4.929 1.00 93.69 177 LEU A O 1
ATOM 1396 N N . LEU A 1 178 ? -9.384 -3.494 -3.361 1.00 93.81 178 LEU A N 1
ATOM 1397 C CA . LEU A 1 178 ? -9.348 -4.539 -2.340 1.00 93.81 178 LEU A CA 1
ATOM 1398 C C . LEU A 1 178 ? -10.266 -5.706 -2.719 1.00 93.81 178 LEU A C 1
ATOM 1400 O O . LEU A 1 178 ? -9.826 -6.853 -2.686 1.00 93.81 178 LEU A O 1
ATOM 1404 N N . ASP A 1 179 ? -11.493 -5.419 -3.150 1.00 93.50 179 ASP A N 1
ATOM 1405 C CA . ASP A 1 179 ? -12.434 -6.436 -3.627 1.00 93.50 179 ASP A CA 1
ATOM 1406 C C . ASP A 1 179 ? -11.882 -7.177 -4.847 1.00 93.50 179 ASP A C 1
ATOM 1408 O O . ASP A 1 179 ? -12.033 -8.392 -4.967 1.00 93.50 179 ASP A O 1
ATOM 1412 N N . ASP A 1 180 ? -11.228 -6.456 -5.760 1.00 93.75 180 ASP A N 1
ATOM 1413 C CA . ASP A 1 180 ? -10.568 -7.054 -6.916 1.00 93.75 180 ASP A CA 1
ATOM 1414 C C . ASP A 1 180 ? -9.393 -7.949 -6.509 1.00 93.75 180 ASP A C 1
ATOM 1416 O O . ASP A 1 180 ? -9.263 -9.060 -7.019 1.00 93.75 180 ASP A O 1
ATOM 1420 N N . ALA A 1 181 ? -8.596 -7.529 -5.522 1.00 92.31 181 ALA A N 1
ATOM 1421 C CA . ALA A 1 181 ? -7.513 -8.339 -4.977 1.00 92.31 181 ALA A CA 1
ATOM 1422 C C . ALA A 1 181 ? -8.020 -9.639 -4.341 1.00 92.31 181 ALA A C 1
ATOM 1424 O O . ALA A 1 181 ? -7.440 -10.700 -4.574 1.00 92.31 181 ALA A O 1
ATOM 1425 N N . VAL A 1 182 ? -9.122 -9.570 -3.587 1.00 91.44 182 VAL A N 1
ATOM 1426 C CA . VAL A 1 182 ? -9.776 -10.748 -2.999 1.00 91.44 182 VAL A CA 1
ATOM 1427 C C . VAL A 1 182 ? -10.312 -11.667 -4.097 1.00 91.44 182 VAL A C 1
ATOM 1429 O O . VAL A 1 182 ? -10.050 -12.868 -4.067 1.00 91.44 182 VAL A O 1
ATOM 1432 N N . ARG A 1 183 ? -11.000 -11.116 -5.108 1.00 91.81 183 ARG A N 1
ATOM 1433 C CA . ARG A 1 183 ? -11.526 -11.887 -6.249 1.00 91.81 183 ARG A CA 1
ATOM 1434 C C . ARG A 1 183 ? -10.425 -12.585 -7.052 1.00 91.81 183 ARG A C 1
ATOM 1436 O O . ARG A 1 183 ? -10.636 -13.701 -7.517 1.00 91.81 183 ARG A O 1
ATOM 1443 N N . LYS A 1 184 ? -9.257 -11.955 -7.199 1.00 88.31 184 LYS A N 1
ATOM 1444 C CA . LYS A 1 184 ? -8.090 -12.507 -7.908 1.00 88.31 184 LYS A CA 1
ATOM 1445 C C . LYS A 1 184 ? -7.198 -13.411 -7.044 1.00 88.31 184 LYS A C 1
ATOM 1447 O O . LYS A 1 184 ? -6.135 -13.821 -7.511 1.00 88.31 184 LYS A O 1
ATOM 1452 N N . ASP A 1 185 ? -7.594 -13.721 -5.805 1.00 88.06 185 ASP A N 1
ATOM 1453 C CA . ASP A 1 185 ? -6.806 -14.535 -4.863 1.00 88.06 185 ASP A CA 1
ATOM 1454 C C . ASP A 1 185 ? -5.367 -13.994 -4.668 1.00 88.06 185 ASP A C 1
ATOM 1456 O O . ASP A 1 185 ? -4.365 -14.726 -4.588 1.00 88.06 185 ASP A O 1
ATOM 1460 N N . ILE A 1 186 ? -5.254 -12.661 -4.634 1.00 88.62 186 ILE A N 1
ATOM 1461 C CA . ILE A 1 186 ? -4.017 -11.960 -4.297 1.00 88.62 186 ILE A CA 1
ATOM 1462 C C . ILE A 1 186 ? -3.833 -12.045 -2.785 1.00 88.62 186 ILE A C 1
ATOM 1464 O O . ILE A 1 186 ? -4.735 -11.753 -2.000 1.00 88.62 186 ILE A O 1
ATOM 1468 N N . LYS A 1 187 ? -2.628 -12.430 -2.356 1.00 86.31 187 LYS A N 1
ATOM 1469 C CA . LYS A 1 187 ? -2.325 -12.622 -0.938 1.00 86.31 187 LYS A CA 1
ATOM 1470 C C . LYS A 1 187 ? -2.321 -11.276 -0.212 1.00 86.31 187 LYS A C 1
ATOM 1472 O O . LYS A 1 187 ? -1.342 -10.529 -0.295 1.00 86.31 187 LYS A O 1
ATOM 1477 N N . LEU A 1 188 ? -3.394 -10.999 0.523 1.00 91.06 188 LEU A N 1
ATOM 1478 C CA . LEU A 1 188 ? -3.449 -9.902 1.484 1.00 91.06 188 LEU A CA 1
ATOM 1479 C C . LEU A 1 188 ? -2.520 -10.199 2.664 1.00 91.06 188 LEU A C 1
ATOM 1481 O O . LEU A 1 188 ? -2.297 -11.352 3.038 1.00 91.06 188 LEU A O 1
ATOM 1485 N N . ASN A 1 189 ? -1.935 -9.154 3.240 1.00 91.69 189 ASN A N 1
ATOM 1486 C CA . ASN A 1 189 ? -1.018 -9.288 4.365 1.00 91.69 189 ASN A CA 1
ATOM 1487 C C . ASN A 1 189 ? -1.149 -8.107 5.332 1.00 91.69 189 ASN A C 1
ATOM 1489 O O . ASN A 1 189 ? -1.897 -7.155 5.104 1.00 91.69 189 ASN A O 1
ATOM 1493 N N . THR A 1 190 ? -0.380 -8.156 6.416 1.00 91.81 190 THR A N 1
ATOM 1494 C CA . THR A 1 190 ? -0.374 -7.121 7.451 1.00 91.81 190 THR A CA 1
ATOM 1495 C C . THR A 1 190 ? 0.030 -5.746 6.913 1.00 91.81 190 THR A C 1
ATOM 1497 O O . THR A 1 190 ? -0.422 -4.727 7.428 1.00 91.81 190 THR A O 1
ATOM 1500 N N . ARG A 1 191 ? 0.832 -5.668 5.837 1.00 91.31 191 ARG A N 1
ATOM 1501 C CA . ARG A 1 191 ? 1.142 -4.385 5.184 1.00 91.31 191 ARG A CA 1
ATOM 1502 C C . ARG A 1 191 ? -0.098 -3.793 4.519 1.00 91.31 191 ARG A C 1
ATOM 1504 O O . ARG A 1 191 ? -0.330 -2.599 4.682 1.00 91.31 191 ARG A O 1
ATOM 1511 N N . THR A 1 192 ? -0.903 -4.606 3.833 1.00 92.56 192 THR A N 1
ATOM 1512 C CA . THR A 1 192 ? -2.193 -4.167 3.284 1.00 92.56 192 THR A CA 1
ATOM 1513 C C . THR A 1 192 ? -3.089 -3.635 4.400 1.00 92.56 192 THR A C 1
ATOM 1515 O O . THR A 1 192 ? -3.544 -2.497 4.325 1.00 92.56 192 THR A O 1
ATOM 1518 N N . LEU A 1 193 ? -3.255 -4.393 5.489 1.00 94.62 193 LEU A N 1
ATOM 1519 C CA . LEU A 1 193 ? -4.056 -3.964 6.639 1.00 94.62 193 LEU A CA 1
ATOM 1520 C C . LEU A 1 193 ? -3.562 -2.632 7.234 1.00 94.62 193 LEU A C 1
ATOM 1522 O O . LEU A 1 193 ? -4.352 -1.721 7.473 1.00 94.62 193 LEU A O 1
ATOM 1526 N N . ASN A 1 194 ? -2.248 -2.477 7.402 1.00 94.38 194 ASN A N 1
ATOM 1527 C CA . ASN A 1 194 ? -1.637 -1.241 7.886 1.00 94.38 194 ASN A CA 1
ATOM 1528 C C . ASN A 1 194 ? -1.921 -0.032 6.974 1.00 94.38 194 ASN A C 1
ATOM 1530 O O . ASN A 1 194 ? -2.142 1.070 7.481 1.00 94.38 194 ASN A O 1
ATOM 1534 N N . ILE A 1 195 ? -1.931 -0.213 5.647 1.00 92.75 195 ILE A N 1
ATOM 1535 C CA . ILE A 1 195 ? -2.285 0.847 4.686 1.00 92.75 195 ILE A CA 1
ATOM 1536 C C . ILE A 1 195 ? -3.726 1.302 4.917 1.00 92.75 195 ILE A C 1
ATOM 1538 O O . ILE A 1 195 ? -3.964 2.500 5.081 1.00 92.75 195 ILE A O 1
ATOM 1542 N N . TRP A 1 196 ? -4.654 0.348 4.999 1.00 94.69 196 TRP A N 1
ATOM 1543 C CA . TRP A 1 196 ? -6.079 0.595 5.210 1.00 94.69 196 TRP A CA 1
ATOM 1544 C C . TRP A 1 196 ? -6.366 1.296 6.531 1.00 94.69 196 TRP A C 1
ATOM 1546 O O . TRP A 1 196 ? -7.015 2.340 6.557 1.00 94.69 196 TRP A O 1
ATOM 1556 N N . VAL A 1 197 ? -5.827 0.770 7.628 1.00 94.69 197 VAL A N 1
ATOM 1557 C CA . VAL A 1 197 ? -6.031 1.335 8.964 1.00 94.69 197 VAL A CA 1
ATOM 1558 C C . VAL A 1 197 ? -5.415 2.726 9.069 1.00 94.69 197 VAL A C 1
ATOM 1560 O O . VAL A 1 197 ? -6.045 3.641 9.593 1.00 94.69 197 VAL A O 1
ATOM 1563 N N . ARG A 1 198 ? -4.211 2.940 8.525 1.00 93.12 198 ARG A N 1
ATOM 1564 C CA . ARG A 1 198 ? -3.606 4.278 8.479 1.00 93.12 198 ARG A CA 1
ATOM 1565 C C . ARG A 1 198 ? -4.460 5.247 7.657 1.00 93.12 198 ARG A C 1
ATOM 1567 O O . ARG A 1 198 ? -4.666 6.370 8.111 1.00 93.12 198 ARG A O 1
ATOM 1574 N N . GLY A 1 199 ? -4.937 4.833 6.485 1.00 88.88 199 GLY A N 1
ATOM 1575 C CA . GLY A 1 199 ? -5.765 5.657 5.604 1.00 88.88 199 GLY A CA 1
ATOM 1576 C C . GLY A 1 199 ? -7.096 6.047 6.247 1.00 88.88 199 GLY A C 1
ATOM 1577 O O . GLY A 1 199 ? -7.387 7.233 6.405 1.00 88.88 199 GLY A O 1
ATOM 1578 N N . LEU A 1 200 ? -7.866 5.060 6.702 1.00 91.38 200 LEU A N 1
ATOM 1579 C CA . LEU A 1 200 ? -9.183 5.270 7.307 1.00 91.38 200 LEU A CA 1
ATOM 1580 C C . LEU A 1 200 ? -9.091 5.987 8.661 1.00 91.38 200 LEU A C 1
ATOM 1582 O O . LEU A 1 200 ? -9.662 7.066 8.830 1.00 91.38 200 LEU A O 1
ATOM 1586 N N . ALA A 1 201 ? -8.295 5.464 9.598 1.00 90.62 201 ALA A N 1
ATOM 1587 C CA . ALA A 1 201 ? -8.259 5.998 10.957 1.00 90.62 201 ALA A CA 1
ATOM 1588 C C . ALA A 1 201 ? -7.574 7.371 11.019 1.00 90.62 201 ALA A C 1
ATOM 1590 O O . ALA A 1 201 ? -8.074 8.295 11.661 1.00 90.62 201 ALA A O 1
ATOM 1591 N N . ARG A 1 202 ? -6.412 7.539 10.364 1.00 86.62 202 ARG A N 1
ATOM 1592 C CA . ARG A 1 202 ? -5.604 8.764 10.521 1.00 86.62 202 ARG A CA 1
ATOM 1593 C C . ARG A 1 202 ? -5.919 9.843 9.502 1.00 86.62 202 ARG A C 1
ATOM 1595 O O . ARG A 1 202 ? -5.838 11.019 9.853 1.00 86.62 202 ARG A O 1
ATOM 1602 N N . TRP A 1 203 ? -6.178 9.481 8.248 1.00 85.88 203 TRP A N 1
ATOM 1603 C CA . TRP A 1 203 ? -6.363 10.475 7.186 1.00 85.88 203 TRP A CA 1
ATOM 1604 C C . TRP A 1 203 ? -7.834 10.803 6.958 1.00 85.88 203 TRP A C 1
ATOM 1606 O O . TRP A 1 203 ? -8.153 11.978 6.771 1.00 85.88 203 TRP A O 1
ATOM 1616 N N . ASN A 1 204 ? -8.723 9.815 7.072 1.00 85.19 204 ASN A N 1
ATOM 1617 C CA . ASN A 1 204 ? -10.166 10.031 6.948 1.00 85.19 204 ASN A CA 1
ATOM 1618 C C . ASN A 1 204 ? -10.869 10.306 8.272 1.00 85.19 204 ASN A C 1
ATOM 1620 O O . ASN A 1 204 ? -11.997 10.784 8.243 1.00 85.19 204 ASN A O 1
ATOM 1624 N N . ARG A 1 205 ? -10.187 10.072 9.401 1.00 86.75 205 ARG A N 1
ATOM 1625 C CA . ARG A 1 205 ? -10.743 10.212 10.754 1.00 86.75 205 ARG A CA 1
ATOM 1626 C C . ARG A 1 205 ? -11.979 9.339 10.984 1.00 86.75 205 ARG A C 1
ATOM 1628 O O . ARG A 1 205 ? -12.853 9.704 11.755 1.00 86.75 205 ARG A O 1
ATOM 1635 N N . ASP A 1 206 ? -12.026 8.184 10.333 1.00 89.94 206 ASP A N 1
ATOM 1636 C CA . ASP A 1 206 ? -13.122 7.229 10.452 1.00 89.94 206 ASP A CA 1
ATOM 1637 C C . ASP A 1 206 ? -12.642 6.017 11.262 1.00 89.94 206 ASP A C 1
ATOM 1639 O O . ASP A 1 206 ? -11.994 5.103 10.741 1.00 89.94 206 ASP A O 1
ATOM 1643 N N . LEU A 1 207 ? -12.866 6.080 12.578 1.00 91.25 207 LEU A N 1
ATOM 1644 C CA . LEU A 1 207 ? -12.459 5.033 13.518 1.00 91.25 207 LEU A CA 1
ATOM 1645 C C . LEU A 1 207 ? -13.315 3.772 13.370 1.00 91.25 207 LEU A C 1
ATOM 1647 O O . LEU A 1 207 ? -12.789 2.669 13.506 1.00 91.25 207 LEU A O 1
ATOM 1651 N N . GLU A 1 208 ? -14.598 3.931 13.046 1.00 91.31 208 GLU A N 1
ATOM 1652 C CA . GLU A 1 208 ? -15.532 2.823 12.859 1.00 91.31 208 GLU A CA 1
ATOM 1653 C C . GLU A 1 208 ? -15.168 2.022 11.606 1.00 91.31 208 GLU A C 1
ATOM 1655 O O . GLU A 1 208 ? -14.962 0.809 11.688 1.00 91.31 208 GLU A O 1
ATOM 1660 N N . ALA A 1 209 ? -14.954 2.690 10.466 1.00 91.62 209 ALA A N 1
ATOM 1661 C CA . ALA A 1 209 ? -14.500 2.021 9.249 1.00 91.62 209 ALA A CA 1
ATOM 1662 C C . ALA A 1 209 ? -13.131 1.346 9.442 1.00 91.62 209 ALA A C 1
ATOM 1664 O O . ALA A 1 209 ? -12.890 0.259 8.908 1.00 91.62 209 ALA A O 1
ATOM 1665 N N . ALA A 1 210 ? -12.233 1.955 10.225 1.00 93.12 210 ALA A N 1
ATOM 1666 C 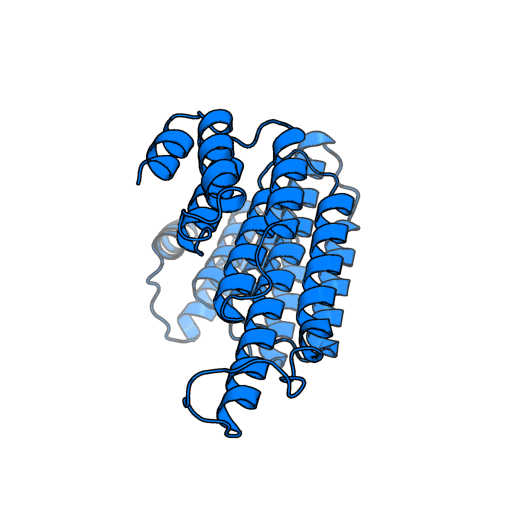CA . ALA A 1 210 ? -10.947 1.350 10.559 1.00 93.12 210 ALA A CA 1
ATOM 1667 C C . ALA A 1 210 ? -11.085 0.097 11.447 1.00 93.12 210 ALA A C 1
ATOM 1669 O O . ALA A 1 210 ? -10.330 -0.858 11.279 1.00 93.12 210 ALA A O 1
ATOM 1670 N N . GLU A 1 211 ? -12.051 0.047 12.364 1.00 93.75 211 GLU A N 1
ATOM 1671 C CA . GLU A 1 211 ? -12.337 -1.161 13.146 1.00 93.75 211 GLU A CA 1
ATOM 1672 C C . GLU A 1 211 ? -13.003 -2.246 12.288 1.00 93.75 211 GLU A C 1
ATOM 1674 O O . GLU A 1 211 ? -12.641 -3.426 12.361 1.00 93.75 211 GLU A O 1
ATOM 1679 N N . MET A 1 212 ? -13.925 -1.851 11.406 1.00 93.56 212 MET A N 1
ATOM 1680 C CA . MET A 1 212 ? -14.572 -2.757 10.457 1.00 93.56 212 MET A CA 1
ATOM 1681 C C . MET A 1 212 ? -13.556 -3.435 9.536 1.00 93.56 212 MET A C 1
ATOM 1683 O O . MET A 1 212 ? -13.601 -4.660 9.395 1.00 93.56 212 MET A O 1
ATOM 1687 N N . ILE A 1 213 ? -12.614 -2.681 8.951 1.00 94.12 213 ILE A N 1
ATOM 1688 C CA . ILE A 1 213 ? -11.606 -3.257 8.051 1.00 94.12 213 ILE A CA 1
ATOM 1689 C C . ILE A 1 213 ? -10.680 -4.225 8.800 1.00 94.12 213 ILE A C 1
ATOM 1691 O O . ILE A 1 213 ? -10.357 -5.288 8.278 1.00 94.12 213 ILE A O 1
ATOM 1695 N N . VAL A 1 214 ? -10.319 -3.938 10.058 1.00 94.50 214 VAL A N 1
ATOM 1696 C CA . VAL A 1 214 ? -9.522 -4.858 10.893 1.00 94.50 214 VAL A CA 1
ATOM 1697 C C . VAL A 1 214 ? -10.261 -6.173 11.112 1.00 94.50 214 VAL A C 1
ATOM 1699 O O . VAL A 1 214 ? -9.683 -7.246 10.944 1.00 94.50 214 VAL A O 1
ATOM 1702 N N . ASN A 1 215 ? -11.552 -6.108 11.438 1.00 94.00 215 ASN A N 1
ATOM 1703 C CA . ASN A 1 215 ? -12.367 -7.303 11.630 1.00 94.00 215 ASN A CA 1
ATOM 1704 C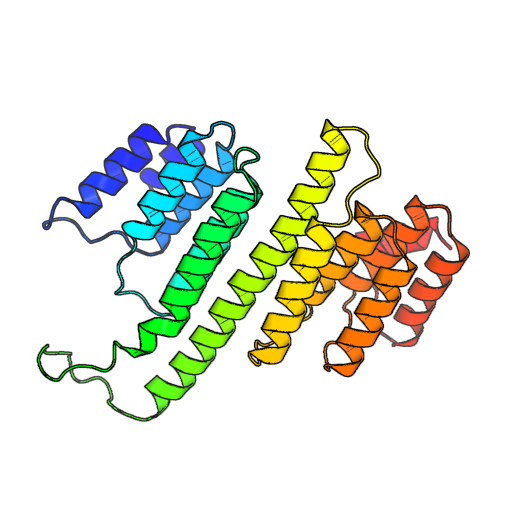 C . ASN A 1 215 ? -12.552 -8.095 10.325 1.00 94.00 215 ASN A C 1
ATOM 1706 O O . ASN A 1 215 ? -12.547 -9.326 10.356 1.00 94.00 215 ASN A O 1
ATOM 1710 N N . GLN A 1 216 ? -12.678 -7.421 9.178 1.00 92.94 216 GLN A N 1
ATOM 1711 C CA . GLN A 1 216 ? -12.719 -8.077 7.869 1.00 92.94 216 GLN A CA 1
ATOM 1712 C C . GLN A 1 216 ? -11.401 -8.793 7.546 1.00 92.94 216 GLN A C 1
ATOM 1714 O O . GLN A 1 216 ? -11.423 -9.967 7.186 1.00 92.94 216 GLN A O 1
ATOM 1719 N N . PHE A 1 217 ? -10.253 -8.144 7.745 1.00 94.31 217 PHE A N 1
ATOM 1720 C CA . PHE A 1 217 ? -8.944 -8.767 7.522 1.00 94.31 217 PHE A CA 1
ATOM 1721 C C . PHE A 1 217 ? -8.688 -9.948 8.462 1.00 94.31 217 PHE A C 1
ATOM 1723 O O . PHE A 1 217 ? -8.147 -10.962 8.022 1.00 94.31 217 PHE A O 1
ATOM 1730 N N . ARG A 1 218 ? -9.169 -9.882 9.711 1.00 93.75 218 ARG A N 1
ATOM 1731 C CA . ARG A 1 218 ? -9.117 -11.016 10.644 1.00 93.75 218 ARG A CA 1
ATOM 1732 C C . ARG A 1 218 ? -9.878 -12.233 10.109 1.00 93.75 218 ARG A C 1
ATOM 1734 O O . ARG A 1 218 ? -9.365 -13.345 10.164 1.00 93.75 218 ARG A O 1
ATOM 1741 N N . LYS A 1 219 ? -11.066 -12.031 9.521 1.00 92.44 219 LYS A N 1
ATOM 1742 C CA . LYS A 1 219 ? -11.835 -13.109 8.858 1.00 92.44 219 LYS A CA 1
ATOM 1743 C C . LYS A 1 219 ? -11.101 -13.703 7.653 1.00 92.44 219 LYS A C 1
ATOM 1745 O O . LYS A 1 219 ? -11.284 -14.877 7.355 1.00 92.44 219 LYS A O 1
ATOM 1750 N N . LEU A 1 220 ? -10.262 -12.910 6.988 1.00 89.75 220 LEU A N 1
ATOM 1751 C CA . LEU A 1 220 ? -9.390 -13.347 5.893 1.00 89.75 220 LEU A CA 1
ATOM 1752 C C . LEU A 1 220 ? -8.066 -13.968 6.389 1.00 89.75 220 LEU A C 1
ATOM 1754 O O . LEU A 1 220 ? -7.190 -14.265 5.580 1.00 89.75 220 LEU A O 1
ATOM 1758 N N . GLY A 1 221 ? -7.902 -14.165 7.703 1.00 91.19 221 GLY A N 1
ATOM 1759 C CA . GLY A 1 221 ? -6.712 -14.774 8.304 1.00 91.19 221 GLY A CA 1
ATOM 1760 C C . GLY A 1 221 ? -5.512 -13.834 8.444 1.00 91.19 221 GLY A C 1
ATOM 1761 O O . GLY A 1 221 ? -4.392 -14.298 8.654 1.00 91.19 221 GLY A O 1
ATOM 1762 N N . VAL A 1 222 ? -5.712 -12.518 8.318 1.00 92.75 222 VAL A N 1
ATOM 1763 C CA . VAL A 1 222 ? -4.663 -11.509 8.508 1.00 92.75 222 VAL A CA 1
ATOM 1764 C C . VAL A 1 222 ? -4.828 -10.855 9.876 1.00 92.75 222 VAL A C 1
ATOM 1766 O O . VAL A 1 222 ? -5.741 -10.060 10.097 1.00 92.75 222 VAL A O 1
ATOM 1769 N N . GLU A 1 223 ? -3.913 -11.163 10.792 1.00 90.69 223 GLU A N 1
ATOM 1770 C CA . GLU A 1 223 ? -3.904 -10.563 12.127 1.00 90.69 223 GLU A CA 1
ATOM 1771 C C . GLU A 1 223 ? -3.246 -9.168 12.135 1.00 90.69 223 GLU A C 1
ATOM 1773 O O . GLU A 1 223 ? -2.218 -8.964 11.473 1.00 90.69 223 GLU A O 1
ATOM 1778 N N . PRO A 1 224 ? -3.803 -8.203 12.896 1.00 91.31 224 PRO A N 1
ATOM 1779 C CA . PRO A 1 224 ? -3.179 -6.904 13.111 1.00 91.31 224 PRO A CA 1
ATOM 1780 C C . PRO A 1 224 ? -1.904 -7.039 13.946 1.00 91.31 224 PRO A C 1
ATOM 1782 O O . PRO A 1 224 ? -1.874 -7.755 14.949 1.00 91.31 224 PRO A O 1
ATOM 1785 N N . ASP A 1 225 ? -0.869 -6.308 13.538 1.00 91.19 225 ASP A N 1
ATOM 1786 C CA . ASP A 1 225 ? 0.396 -6.187 14.261 1.00 91.19 225 ASP A CA 1
ATOM 1787 C C . ASP A 1 225 ? 0.399 -4.991 15.227 1.00 91.19 225 ASP A C 1
ATOM 1789 O O . ASP A 1 225 ? -0.558 -4.214 15.346 1.00 91.19 225 ASP A O 1
ATOM 1793 N N . GLU A 1 226 ? 1.527 -4.818 15.913 1.00 91.38 226 GLU A N 1
ATOM 1794 C CA . GLU A 1 226 ? 1.764 -3.681 16.798 1.00 91.38 226 GLU A CA 1
ATOM 1795 C C . GLU A 1 226 ? 1.600 -2.334 16.072 1.00 91.38 226 GLU A C 1
ATOM 1797 O O . GLU A 1 226 ? 1.058 -1.371 16.619 1.00 91.38 226 GLU A O 1
ATOM 1802 N N . ARG A 1 227 ? 2.010 -2.267 14.799 1.00 91.06 227 ARG A N 1
ATOM 1803 C CA . ARG A 1 227 ? 1.893 -1.060 13.976 1.00 91.06 227 ARG A CA 1
ATOM 1804 C C . ARG A 1 227 ? 0.438 -0.727 13.645 1.00 91.06 227 ARG A C 1
ATOM 1806 O O . ARG A 1 227 ? 0.068 0.449 13.669 1.00 91.06 227 ARG A O 1
ATOM 1813 N N . THR A 1 228 ? -0.388 -1.737 13.392 1.00 92.00 228 THR A N 1
ATOM 1814 C CA . THR A 1 228 ? -1.825 -1.582 13.139 1.00 92.00 228 THR A CA 1
ATOM 1815 C C . THR A 1 228 ? -2.498 -0.991 14.373 1.00 92.00 228 THR A C 1
ATOM 1817 O O . THR A 1 228 ? -3.213 0.008 14.284 1.00 92.00 228 THR A O 1
ATOM 1820 N N . THR A 1 229 ? -2.179 -1.548 15.544 1.00 92.69 229 THR A N 1
ATOM 1821 C CA . THR A 1 229 ? -2.655 -1.059 16.845 1.00 92.69 229 THR A CA 1
ATOM 1822 C C . THR A 1 229 ? -2.217 0.382 17.085 1.00 92.69 229 THR A C 1
ATOM 1824 O O . THR A 1 229 ? -3.033 1.230 17.442 1.00 92.69 229 THR A O 1
ATOM 1827 N N . TRP A 1 230 ? -0.952 0.706 16.804 1.00 93.88 230 TRP A N 1
ATOM 1828 C CA . TRP A 1 230 ? -0.461 2.077 16.893 1.00 93.88 230 TRP A CA 1
ATOM 1829 C C . TRP A 1 230 ? -1.250 3.049 16.014 1.00 93.88 230 TRP A C 1
ATOM 1831 O O . TRP A 1 230 ? -1.591 4.139 16.470 1.00 93.88 230 TRP A O 1
ATOM 1841 N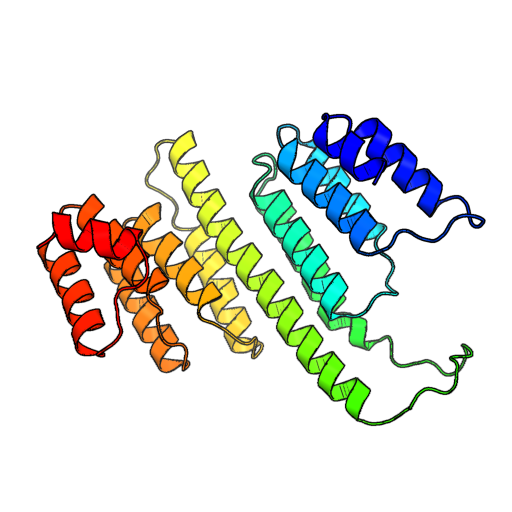 N . HIS A 1 231 ? -1.565 2.676 14.771 1.00 93.81 231 HIS A N 1
ATOM 1842 C CA . HIS A 1 231 ? -2.343 3.530 13.876 1.00 93.81 231 HIS A CA 1
ATOM 1843 C C . HIS A 1 231 ? -3.742 3.842 14.425 1.00 93.81 231 HIS A C 1
ATOM 1845 O O . HIS A 1 231 ? -4.150 5.005 14.366 1.00 93.81 231 HIS A O 1
ATOM 1851 N N . LEU A 1 232 ? -4.428 2.838 14.980 1.00 94.25 232 LEU A N 1
ATOM 1852 C CA . LEU A 1 232 ? -5.742 2.971 15.613 1.00 94.25 232 LEU A CA 1
ATOM 1853 C C . LEU A 1 232 ? -5.683 3.854 16.865 1.00 94.25 232 LEU A C 1
ATOM 1855 O O . LEU A 1 232 ? -6.352 4.885 16.935 1.00 94.25 232 LEU A O 1
ATOM 1859 N N . VAL A 1 233 ? -4.818 3.505 17.821 1.00 93.69 233 VAL A N 1
ATOM 1860 C CA . VAL A 1 233 ? -4.667 4.223 19.097 1.00 93.69 233 VAL A CA 1
ATOM 1861 C C . VAL A 1 233 ? -4.243 5.675 18.865 1.00 93.69 233 VAL A C 1
ATOM 1863 O O . VAL A 1 233 ? -4.802 6.592 19.464 1.00 93.69 233 VAL A O 1
ATOM 1866 N N . PHE A 1 234 ? -3.298 5.918 17.950 1.00 93.62 234 PHE A N 1
ATOM 1867 C CA . PHE A 1 234 ? -2.870 7.272 17.597 1.00 93.62 234 PHE A CA 1
ATOM 1868 C C . PHE A 1 234 ? -4.004 8.099 16.984 1.00 93.62 234 PHE A C 1
ATOM 1870 O O . PHE A 1 234 ? -4.119 9.290 17.276 1.00 93.62 234 PHE A O 1
ATOM 1877 N N . ALA A 1 235 ? -4.820 7.494 16.116 1.00 93.00 235 ALA A N 1
ATOM 1878 C CA . ALA A 1 235 ? -5.954 8.168 15.500 1.00 93.00 235 ALA A CA 1
ATOM 1879 C C . ALA A 1 235 ? -7.025 8.537 16.533 1.00 93.00 235 ALA A C 1
ATOM 1881 O O . ALA A 1 235 ? -7.443 9.692 16.555 1.00 93.00 235 ALA A O 1
ATOM 1882 N N . ALA A 1 236 ? -7.403 7.604 17.411 1.00 93.25 236 ALA A N 1
ATOM 1883 C CA . ALA A 1 236 ? -8.361 7.850 18.488 1.00 93.25 236 ALA A CA 1
ATOM 1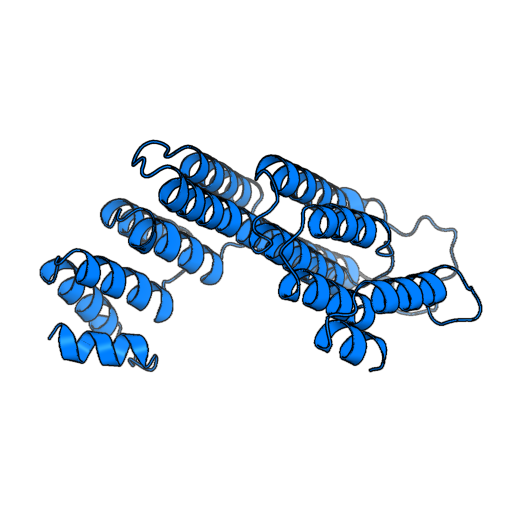884 C C . ALA A 1 236 ? -7.866 8.940 19.452 1.00 93.25 236 ALA A C 1
ATOM 1886 O O . ALA A 1 236 ? -8.574 9.911 19.709 1.00 93.25 236 ALA A O 1
ATOM 1887 N N . TYR A 1 237 ? -6.595 8.873 19.865 1.00 92.50 237 TYR A N 1
ATOM 1888 C CA . TYR A 1 237 ? -5.965 9.910 20.688 1.00 92.50 237 TYR A CA 1
ATOM 1889 C C . TYR A 1 237 ? -6.011 11.298 20.029 1.00 92.50 237 TYR A C 1
ATOM 1891 O O . TYR A 1 237 ? -6.325 12.293 20.677 1.00 92.50 237 TYR A O 1
ATOM 1899 N N . ARG A 1 238 ? -5.732 11.388 18.720 1.00 91.75 238 ARG A N 1
ATOM 1900 C CA . ARG A 1 238 ? -5.803 12.650 17.958 1.00 91.75 238 ARG A CA 1
ATOM 1901 C C . ARG A 1 238 ? -7.225 13.188 17.789 1.00 91.75 238 ARG A C 1
ATOM 1903 O O . ARG A 1 238 ? -7.368 14.373 17.500 1.00 91.75 238 ARG A O 1
ATOM 1910 N N . GLN A 1 239 ? -8.233 12.335 17.932 1.00 91.44 239 GLN A N 1
ATOM 1911 C CA . GLN A 1 239 ? -9.650 12.692 17.893 1.00 91.44 239 GLN A CA 1
ATOM 1912 C C . GLN A 1 239 ? -10.240 12.920 19.295 1.00 91.44 239 GLN A C 1
ATOM 1914 O O . GLN A 1 239 ? -11.436 13.151 19.407 1.00 91.44 239 GLN A O 1
ATOM 1919 N N . TYR A 1 240 ? -9.407 12.901 20.345 1.00 90.88 240 TYR A N 1
ATOM 1920 C CA . TYR A 1 240 ? -9.806 13.025 21.754 1.00 90.88 240 TYR A CA 1
ATOM 1921 C C . TYR A 1 240 ? -10.721 11.901 22.265 1.00 90.88 240 TYR A C 1
ATOM 1923 O O . TYR A 1 240 ? -11.269 12.002 23.361 1.00 90.88 240 TYR A O 1
ATOM 1931 N N . ASP A 1 241 ? -10.822 10.791 21.531 1.00 92.69 241 ASP A N 1
ATOM 1932 C CA . ASP A 1 241 ? -11.521 9.589 21.979 1.00 92.69 241 ASP A CA 1
ATOM 1933 C C . ASP A 1 241 ? -10.566 8.696 22.784 1.00 92.69 241 ASP A C 1
ATOM 1935 O O . ASP A 1 241 ? -9.996 7.710 22.305 1.00 92.69 241 ASP A O 1
ATOM 1939 N N . LEU A 1 242 ? -10.333 9.096 24.036 1.00 91.81 242 LEU A N 1
ATOM 1940 C CA . LEU A 1 242 ? -9.458 8.360 24.949 1.00 91.81 242 LEU A CA 1
ATOM 1941 C C . LEU A 1 242 ? -10.057 7.016 25.379 1.00 91.81 242 LEU A C 1
ATOM 1943 O O . LEU A 1 242 ? -9.302 6.108 25.723 1.00 91.81 242 LEU A O 1
ATOM 1947 N N . VAL A 1 243 ? -11.385 6.875 25.349 1.00 92.75 243 VAL A N 1
ATOM 1948 C CA . VAL A 1 243 ? -12.074 5.633 25.722 1.00 92.75 243 VAL A CA 1
ATOM 1949 C C . VAL A 1 243 ? -11.751 4.551 24.700 1.00 92.75 243 VAL A C 1
ATOM 1951 O O . VAL A 1 243 ? -11.248 3.487 25.066 1.00 92.75 243 VAL A O 1
ATOM 1954 N N . GLN A 1 244 ? -11.943 4.850 23.414 1.00 92.12 244 GLN A N 1
ATOM 1955 C CA . GLN A 1 244 ? -11.621 3.914 22.344 1.00 92.12 244 GLN A CA 1
ATOM 1956 C C . GLN A 1 244 ? -10.111 3.655 22.256 1.00 92.12 244 GLN A C 1
ATOM 1958 O O . GLN A 1 244 ? -9.684 2.513 22.068 1.00 92.12 244 GLN A O 1
ATOM 1963 N N . ALA A 1 245 ? -9.281 4.684 22.470 1.00 92.12 245 ALA A N 1
ATOM 1964 C CA . ALA A 1 245 ? -7.828 4.528 22.498 1.00 92.12 245 ALA A CA 1
ATOM 1965 C C . ALA A 1 245 ? -7.362 3.564 23.609 1.00 92.12 245 ALA A C 1
ATOM 1967 O O . ALA A 1 245 ? -6.532 2.691 23.346 1.00 92.12 245 ALA A O 1
ATOM 1968 N N . ARG A 1 246 ? -7.914 3.682 24.829 1.00 92.44 246 ARG A N 1
ATOM 1969 C CA . ARG A 1 246 ? -7.638 2.760 25.948 1.00 92.44 246 ARG A CA 1
ATOM 1970 C C . ARG A 1 246 ? -8.141 1.348 25.648 1.00 92.44 246 ARG A C 1
ATOM 1972 O O . ARG A 1 246 ? -7.399 0.397 25.870 1.00 92.44 246 ARG A O 1
ATOM 1979 N N . LYS A 1 247 ? -9.347 1.212 25.087 1.00 93.06 247 LYS A N 1
ATOM 1980 C CA . LYS A 1 247 ? -9.941 -0.083 24.717 1.00 93.06 247 LYS A CA 1
ATOM 1981 C C . LYS A 1 247 ? -9.061 -0.861 23.736 1.00 93.06 247 LYS A C 1
ATOM 1983 O O . LYS A 1 247 ? -8.792 -2.037 23.955 1.00 93.06 247 LYS A O 1
ATOM 1988 N N . TRP A 1 248 ? -8.589 -0.222 22.664 1.00 92.31 248 TRP A N 1
ATOM 1989 C CA . TRP A 1 248 ? -7.712 -0.886 21.693 1.00 92.31 248 TRP A CA 1
ATOM 1990 C C . TRP A 1 248 ? -6.328 -1.206 22.250 1.00 92.31 248 TRP A C 1
ATOM 1992 O O . TRP A 1 248 ? -5.744 -2.219 21.869 1.00 92.31 248 TRP A O 1
ATOM 2002 N N . LEU A 1 249 ? -5.810 -0.371 23.153 1.00 90.12 249 LEU A N 1
ATOM 2003 C CA . LEU A 1 249 ? -4.544 -0.638 23.822 1.00 90.12 249 LEU A CA 1
ATOM 2004 C C . LEU A 1 249 ? -4.650 -1.853 24.755 1.00 90.12 249 LEU A C 1
ATOM 2006 O O . LEU A 1 249 ? -3.828 -2.756 24.652 1.00 90.12 249 LEU A O 1
ATOM 2010 N N . GLN A 1 250 ? -5.693 -1.914 25.587 1.00 90.25 250 GLN A N 1
ATOM 2011 C CA . GLN A 1 250 ? -5.972 -3.070 26.446 1.00 90.25 250 GLN A CA 1
ATOM 2012 C C . GLN A 1 250 ? -6.171 -4.340 25.619 1.00 90.25 250 GLN A C 1
ATOM 2014 O O . GLN A 1 250 ? -5.508 -5.338 25.867 1.00 90.25 250 GLN A O 1
ATOM 2019 N N . ALA A 1 251 ? -6.968 -4.277 24.548 1.00 89.75 251 ALA A N 1
ATOM 2020 C CA . ALA A 1 251 ? -7.180 -5.420 23.662 1.00 89.75 251 ALA A CA 1
ATOM 2021 C C . ALA A 1 251 ? -5.884 -5.943 23.007 1.00 89.75 251 ALA A C 1
ATOM 2023 O O . ALA A 1 251 ? -5.813 -7.114 22.633 1.00 89.75 251 ALA A O 1
ATOM 2024 N N . TYR A 1 252 ? -4.865 -5.095 22.831 1.00 89.25 252 TYR A N 1
ATOM 2025 C CA . TYR A 1 252 ? -3.543 -5.524 22.371 1.00 89.25 252 TYR A CA 1
ATOM 2026 C C . TYR A 1 252 ? -2.733 -6.193 23.490 1.00 89.25 252 TYR A C 1
ATOM 2028 O O . TYR A 1 252 ? -2.094 -7.214 23.250 1.00 89.25 252 TYR A O 1
ATOM 2036 N N . GLU A 1 253 ? -2.786 -5.659 24.710 1.00 87.75 253 GLU A N 1
ATOM 2037 C CA . GLU A 1 253 ? -2.108 -6.226 25.884 1.00 87.75 253 GLU A CA 1
ATOM 2038 C C . GLU A 1 253 ? -2.704 -7.570 26.313 1.00 87.75 253 GLU A C 1
ATOM 2040 O O . GLU A 1 253 ? -1.959 -8.495 26.632 1.00 87.75 253 GLU A O 1
ATOM 2045 N N . ASP A 1 254 ? -4.026 -7.720 26.213 1.00 89.69 254 ASP A N 1
ATOM 2046 C CA . ASP A 1 254 ? -4.756 -8.958 26.508 1.00 89.69 254 ASP A CA 1
ATOM 2047 C C . ASP A 1 254 ? -4.352 -10.116 25.581 1.00 89.69 254 ASP A C 1
ATOM 2049 O O . ASP A 1 254 ? -4.537 -11.287 25.910 1.00 89.69 254 ASP A O 1
ATOM 2053 N N . ARG A 1 255 ? -3.746 -9.817 24.422 1.00 86.94 255 ARG A N 1
ATOM 2054 C CA . ARG A 1 255 ? -3.154 -10.830 23.532 1.00 86.94 255 ARG A CA 1
ATOM 2055 C C . ARG A 1 255 ? -1.822 -11.380 24.054 1.00 86.94 255 ARG A C 1
ATOM 2057 O O . ARG A 1 255 ? -1.265 -12.280 23.431 1.00 86.94 255 ARG A O 1
ATOM 2064 N N . GLY A 1 256 ? -1.289 -10.834 25.148 1.00 80.69 256 GLY A N 1
ATOM 2065 C CA . GLY A 1 256 ? 0.000 -11.219 25.725 1.00 80.69 256 GLY A CA 1
ATOM 2066 C C . GLY A 1 256 ? 1.208 -10.804 24.881 1.00 80.69 256 GLY A C 1
ATOM 2067 O O . GLY A 1 256 ? 2.301 -11.339 25.066 1.00 80.69 256 GLY A O 1
ATOM 2068 N N . LEU A 1 257 ? 1.030 -9.879 23.930 1.00 81.81 257 LEU A N 1
ATOM 2069 C CA . LEU A 1 257 ? 2.099 -9.417 23.048 1.00 81.81 257 LEU A CA 1
ATOM 2070 C C . LEU A 1 257 ? 2.867 -8.257 23.700 1.00 81.81 257 LEU A C 1
ATOM 2072 O O . LEU A 1 257 ? 2.242 -7.300 24.167 1.00 81.81 257 LEU A O 1
ATOM 2076 N N . PRO A 1 258 ? 4.213 -8.285 23.718 1.00 81.25 258 PRO A N 1
ATOM 2077 C CA . PRO A 1 258 ? 4.983 -7.175 24.256 1.00 81.25 258 PRO A CA 1
ATOM 2078 C C . PRO A 1 258 ? 4.812 -5.926 23.383 1.00 81.25 258 PRO A C 1
ATOM 2080 O O . PRO A 1 258 ? 4.756 -6.002 22.152 1.00 81.25 258 PRO A O 1
ATOM 2083 N N . ILE A 1 259 ? 4.765 -4.761 24.030 1.00 85.69 259 ILE A N 1
ATOM 2084 C CA . ILE A 1 259 ? 4.858 -3.471 23.343 1.00 85.69 259 ILE A CA 1
ATOM 2085 C C . ILE A 1 259 ? 6.344 -3.197 23.096 1.00 85.69 259 ILE A C 1
ATOM 2087 O O . ILE A 1 259 ? 7.078 -2.838 24.016 1.00 85.69 259 ILE A O 1
ATOM 2091 N N . THR A 1 260 ? 6.793 -3.399 21.861 1.00 87.19 260 THR A N 1
ATOM 2092 C CA . THR A 1 260 ?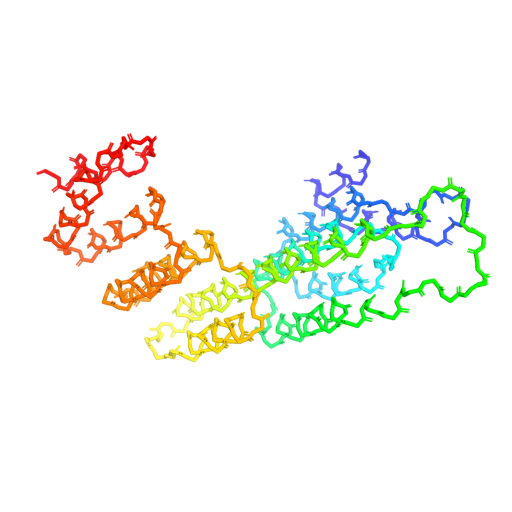 8.183 -3.181 21.433 1.00 87.19 260 THR A CA 1
ATOM 2093 C C . THR A 1 260 ? 8.346 -1.918 20.594 1.00 87.19 260 THR A C 1
ATOM 2095 O O . THR A 1 260 ? 9.449 -1.390 20.456 1.00 87.19 260 THR A O 1
ATOM 2098 N N . TYR A 1 261 ? 7.250 -1.392 20.054 1.00 84.81 261 TYR A N 1
ATOM 2099 C CA . TYR A 1 261 ? 7.227 -0.240 19.179 1.00 84.81 261 TYR A CA 1
ATOM 2100 C C . TYR A 1 261 ? 7.271 1.055 20.001 1.00 84.81 261 TYR A C 1
ATOM 2102 O O . TYR A 1 261 ? 6.299 1.383 20.695 1.00 84.81 261 TYR A O 1
ATOM 2110 N N . PRO A 1 262 ? 8.345 1.865 19.890 1.00 87.56 262 PRO A N 1
ATOM 2111 C CA . PRO A 1 262 ? 8.543 3.028 20.760 1.00 87.56 262 PRO A CA 1
ATOM 2112 C C . PRO A 1 262 ? 7.400 4.046 20.700 1.00 87.56 262 PRO A C 1
ATOM 2114 O O . PRO A 1 262 ? 7.069 4.682 21.699 1.00 87.56 262 PRO A O 1
ATOM 2117 N N . LEU A 1 263 ? 6.761 4.191 19.533 1.00 87.31 263 LEU A N 1
ATOM 2118 C CA . LEU A 1 263 ? 5.655 5.133 19.369 1.00 87.31 263 LEU A CA 1
ATOM 2119 C C . LEU A 1 263 ? 4.369 4.662 20.057 1.00 87.31 263 LEU A C 1
ATOM 2121 O O . LEU A 1 263 ? 3.587 5.504 20.495 1.00 87.31 263 LEU A O 1
ATOM 2125 N N . LEU A 1 264 ? 4.137 3.348 20.151 1.00 87.81 264 LEU A N 1
ATOM 2126 C CA . LEU A 1 264 ? 3.002 2.801 20.895 1.00 87.81 264 LEU A CA 1
ATOM 2127 C C . LEU A 1 264 ? 3.258 2.890 22.400 1.00 87.81 264 LEU A C 1
ATOM 2129 O O . LEU A 1 264 ? 2.385 3.348 23.132 1.00 87.81 264 LEU A O 1
ATOM 2133 N N . ALA A 1 265 ? 4.478 2.573 22.842 1.00 86.88 265 ALA A N 1
ATOM 2134 C CA . ALA A 1 265 ? 4.893 2.745 24.233 1.00 86.88 265 ALA A CA 1
ATOM 2135 C C . ALA A 1 265 ? 4.739 4.203 24.706 1.00 86.88 265 ALA A C 1
ATOM 2137 O O . ALA A 1 265 ? 4.165 4.463 25.763 1.00 86.88 265 ALA A O 1
ATOM 2138 N N . GLY A 1 266 ? 5.177 5.169 23.890 1.00 88.12 266 GLY A N 1
ATOM 2139 C CA . GLY A 1 266 ? 5.020 6.592 24.196 1.00 88.12 266 GLY A CA 1
ATOM 2140 C C . GLY A 1 266 ? 3.560 7.061 24.214 1.00 88.12 266 GLY A C 1
ATOM 2141 O O . GLY A 1 266 ? 3.210 7.939 24.998 1.00 88.12 266 GLY A O 1
ATOM 2142 N N . LEU A 1 267 ? 2.686 6.480 23.383 1.00 87.19 267 LEU A N 1
ATOM 2143 C CA . LEU A 1 267 ? 1.247 6.763 23.438 1.00 87.19 267 LEU A CA 1
ATOM 2144 C C . LEU A 1 267 ? 0.598 6.176 24.686 1.00 87.19 267 LEU A C 1
ATOM 2146 O O . LEU A 1 267 ? -0.186 6.870 25.324 1.00 87.19 267 LEU A O 1
ATOM 2150 N N . LYS A 1 268 ? 0.958 4.947 25.067 1.00 88.56 268 LYS A N 1
ATOM 2151 C CA . LYS A 1 268 ? 0.479 4.313 26.299 1.00 88.56 268 LYS A CA 1
ATOM 2152 C C . LYS A 1 268 ? 0.722 5.209 27.513 1.00 88.56 268 LYS A C 1
ATOM 2154 O O . LYS A 1 268 ? -0.214 5.453 28.260 1.00 88.56 268 LYS A O 1
ATOM 2159 N N . GLN A 1 269 ? 1.925 5.767 27.656 1.00 88.44 269 GLN A N 1
ATOM 2160 C CA . GLN A 1 269 ? 2.258 6.684 28.758 1.00 88.44 269 GLN A CA 1
ATOM 2161 C C . GLN A 1 269 ? 1.421 7.973 28.784 1.00 88.44 269 GLN A C 1
ATOM 2163 O O . GLN A 1 269 ? 1.289 8.587 29.834 1.00 88.44 269 GLN A O 1
ATOM 2168 N N . ARG A 1 270 ? 0.899 8.421 27.637 1.00 87.75 270 ARG A N 1
ATOM 2169 C CA . ARG A 1 270 ? 0.079 9.642 27.533 1.00 87.75 270 ARG A CA 1
ATOM 2170 C C . ARG A 1 270 ? -1.411 9.377 27.697 1.00 87.75 270 ARG A C 1
ATOM 2172 O O . ARG A 1 270 ? -2.160 10.294 28.011 1.00 87.75 270 ARG A O 1
ATOM 2179 N N . ILE A 1 271 ? -1.836 8.162 27.366 1.00 85.25 271 ILE A N 1
ATOM 2180 C CA . ILE A 1 271 ? -3.239 7.763 27.350 1.00 85.25 271 ILE A CA 1
ATOM 2181 C C . ILE A 1 271 ? -3.645 7.172 28.688 1.00 85.25 271 ILE A C 1
ATOM 2183 O O . ILE A 1 271 ? -4.790 7.400 29.057 1.00 85.25 271 ILE A O 1
ATOM 2187 N N . MET A 1 272 ? -2.763 6.420 29.360 1.00 77.06 272 MET A N 1
ATOM 2188 C CA . MET A 1 272 ? -3.022 5.750 30.641 1.00 77.06 272 MET A CA 1
ATOM 2189 C C . MET A 1 272 ? -2.967 6.720 31.809 1.00 77.06 272 MET A C 1
ATOM 2191 O O . MET A 1 272 ? -3.996 6.746 32.529 1.00 77.06 272 MET A O 1
#

Secondary structure (DSSP, 8-state):
-HHHHHHHHT-HHHHHHHHHHHHH-TTSPPP-HHHHHHHHHHHHHT--STHHHHHHHHHHHHS-S-S-HHHHHHHHHHHHHHHHHTS-S-HHHHHHHHHHHHHHHHHGGG-S--TTS---S---STHHHHHHHHHHHHHHHHHHHHHHHHHHHHHHHHHHHH-----THHHHHHHHHHHHHHHTT----HHHHHHHHIIIIIIS--HHHHHHHHHHHHHTT----HHHHHHHHHHHHHTT-HHHHHHHHHHHHTTT-----HHHHHHHHHH-

Foldseek 3Di:
DVLLVCLVVLNLVVSVVVLVCQLPPPVHPHDDLVSLVSSLVSLLVNQDDPVSLVVLVVSLVSDDPPDQLLSNLVSLLSSLLSNLNSPRDDLVSSVVSLVVQLCCLVVNVVPPPPPPDDDPDDDDDPVVVVVSVVSSLVSLQSSLLSSLLSLLSVVLVCCVVPVDLDDCPSVVVNVVSVVVCVVVVRDDEQSSLLSQLLSQLPRNVHLPSNVVSQVVVVVVVYHHDLSSLLSNLVSCVVVVNLVSNVVSLVVVVVVVDDNPDVSSVVSVVVSD